Protein AF-0000000080278869 (afdb_homodimer)

Nearest PDB structures (foldseek):
  2pfw-assembly1_B  TM=8.822E-01  e=1.390E-08  Shewanella frigidimarina NCIMB 400
  9bwf-assembly1_A  TM=8.466E-01  e=4.680E-08  metagenome
  7zyb-assembly1_A  TM=8.421E-01  e=9.799E-08  Bacteroides eggerthii DSM 20697
  1yhf-assembly1_A  TM=7.741E-01  e=5.483E-08  Streptococcus pyogenes M1 GAS
  3rns-assembly1_A  TM=8.911E-01  e=1.985E-06  Leptotrichia buccalis C-1013-b

Secondary structure (DSSP, 8-state):
----PPEEP-SSPEESS--EEEEEEEETTEEEEEEEE-TT-EEPSB--SSEEEEEEEESEEEEEETTEEEEEETT-EEEE-TT--EEEEESSSEEEEEEEESPPSS-SS--/----PPEEP-SSPEESS--EEEEEEEETTEEEEEEEE-TT-EEPSB--SSEEEEEEEESEEEEEETTEEEEEETT-EEEE-TT--EEEEESSSEEEEEEEESPPSS-SS--

InterPro domains:
  IPR011051 RmlC-like cupin domain superfamily [SSF51182] (16-102)
  IPR013096 Cupin 2, conserved barrel [PF07883] (37-91)
  IPR014710 RmlC-like jelly roll fold [G3DSA:2.60.120.10] (13-104)

Foldseek 3Di:
DPPPDWAWFDDPDKPPDIKTKDWDDDDQWWGKMKIKDAAFIKDDWDFFQWKKKKAWQAAKKWKDWLRHIDIDHHRDIDMRHHPIIMMIGTNHTTMIMMMIGRYGPDDNTDD/DPPPDWAWFDDPDKPPDIKTKDWDDDDQWWGKMKIKDAAFIKDDKDFFQWKKKKAWQAAKKWKDWQRHIDIDHHRDIDMRHHPIIMMIGTNHTTMIMMMIGRYGPDDNGDD

pLDDT: mean 90.58, std 14.33, range [30.34, 98.81]

Structure (mmCIF, N/CA/C/O backbone):
data_AF-0000000080278869-model_v1
#
loop_
_entity.id
_entity.type
_entity.pdbx_description
1 polymer Cupin
#
loop_
_atom_site.group_PDB
_atom_site.id
_atom_site.type_symbol
_atom_site.label_atom_id
_atom_site.label_alt_id
_atom_site.label_comp_id
_atom_site.label_asym_id
_atom_site.label_entity_id
_atom_site.label_seq_id
_atom_site.pdbx_PDB_ins_code
_atom_site.Cartn_x
_atom_site.Cartn_y
_atom_site.Cartn_z
_atom_site.occupancy
_atom_site.B_iso_or_equiv
_atom_site.auth_seq_id
_atom_site.auth_comp_id
_atom_site.auth_asym_id
_atom_site.auth_atom_id
_atom_site.pdbx_PDB_model_num
ATOM 1 N N . MET A 1 1 ? 15.391 5.402 -14.859 1 30.95 1 MET A N 1
ATOM 2 C CA . MET A 1 1 ? 14.312 5.328 -13.875 1 30.95 1 MET A CA 1
ATOM 3 C C . MET A 1 1 ? 13.266 6.41 -14.125 1 30.95 1 MET A C 1
ATOM 5 O O . MET A 1 1 ? 13.609 7.594 -14.211 1 30.95 1 MET A O 1
ATOM 9 N N . SER A 1 2 ? 12.281 6.07 -14.859 1 37.06 2 SER A N 1
ATOM 10 C CA . SER A 1 2 ? 11.344 7.113 -15.25 1 37.06 2 SER A CA 1
ATOM 11 C C . SER A 1 2 ? 10.938 7.965 -14.055 1 37.06 2 SER A C 1
ATOM 13 O O . SER A 1 2 ? 10.523 7.43 -13.023 1 37.06 2 SER A O 1
ATOM 15 N N . TRP A 1 3 ? 11.781 8.992 -13.922 1 42.19 3 TRP A N 1
ATOM 16 C CA . TRP A 1 3 ? 11.453 10.016 -12.938 1 42.19 3 TRP A CA 1
ATOM 17 C C . TRP A 1 3 ? 9.984 10.398 -13.008 1 42.19 3 TRP A C 1
ATOM 19 O O . TRP A 1 3 ? 9.5 10.859 -14.039 1 42.19 3 TRP A O 1
ATOM 29 N N . THR A 1 4 ? 9.18 9.516 -12.594 1 57.69 4 THR A N 1
ATOM 30 C CA . THR A 1 4 ? 7.805 10.016 -12.617 1 57.69 4 THR A CA 1
ATOM 31 C C . THR A 1 4 ? 7.684 11.312 -11.828 1 57.69 4 THR A C 1
ATOM 33 O O . THR A 1 4 ? 8.094 11.375 -10.664 1 57.69 4 THR A O 1
ATOM 36 N N . GLN A 1 5 ? 7.527 12.305 -12.602 1 74.88 5 GLN A N 1
ATOM 37 C CA . GLN A 1 5 ? 7.383 13.641 -12.039 1 74.88 5 GLN A CA 1
ATOM 38 C C . GLN A 1 5 ? 6.289 13.672 -10.977 1 74.88 5 GLN A C 1
ATOM 40 O O . GLN A 1 5 ? 5.199 13.133 -11.18 1 74.88 5 GLN A O 1
ATOM 45 N N . MET A 1 6 ? 6.766 13.977 -9.805 1 86.19 6 MET A N 1
ATOM 46 C CA . MET A 1 6 ? 5.801 14.125 -8.719 1 86.19 6 MET A CA 1
ATOM 47 C C . MET A 1 6 ? 5.188 15.523 -8.727 1 86.19 6 MET A C 1
ATOM 49 O O . MET A 1 6 ? 5.852 16.5 -9.094 1 86.19 6 MET A O 1
ATOM 53 N N . SER A 1 7 ? 3.895 15.562 -8.398 1 85.75 7 SER A N 1
ATOM 54 C CA . SER A 1 7 ? 3.154 16.812 -8.32 1 85.75 7 SER A CA 1
ATOM 55 C C . SER A 1 7 ? 3.092 17.328 -6.883 1 85.75 7 SER A C 1
ATOM 57 O O . SER A 1 7 ? 3.338 16.578 -5.938 1 85.75 7 SER A O 1
ATOM 59 N N . THR A 1 8 ? 2.838 18.594 -6.762 1 79.38 8 THR A N 1
ATOM 60 C CA . THR A 1 8 ? 2.688 19.156 -5.43 1 79.38 8 THR A CA 1
ATOM 61 C C . THR A 1 8 ? 1.406 18.672 -4.77 1 79.38 8 THR A C 1
ATOM 63 O O . THR A 1 8 ? 0.357 18.594 -5.414 1 79.38 8 THR A O 1
ATOM 66 N N . VAL A 1 9 ? 1.537 18.312 -3.512 1 80.19 9 VAL A N 1
ATOM 67 C CA . VAL A 1 9 ? 0.353 17.938 -2.746 1 80.19 9 VAL A CA 1
ATOM 68 C C . VAL A 1 9 ? -0.573 19.141 -2.6 1 80.19 9 VAL A C 1
ATOM 70 O O . VAL A 1 9 ? -0.14 20.219 -2.182 1 80.19 9 VAL A O 1
ATOM 73 N N . GLU A 1 10 ? -1.778 18.828 -3.086 1 62.88 10 GLU A N 1
ATOM 74 C CA . GLU A 1 10 ? -2.781 19.891 -2.979 1 62.88 10 GLU A CA 1
ATOM 75 C C . GLU A 1 10 ? -3.871 19.516 -1.979 1 62.88 10 GLU A C 1
ATOM 77 O O . GLU A 1 10 ? -3.996 18.344 -1.596 1 62.88 10 GLU A O 1
ATOM 82 N N . GLY A 1 11 ? -4.559 20.375 -1.441 1 62.41 11 GLY A N 1
ATOM 83 C CA . GLY A 1 11 ? -5.543 20.266 -0.373 1 62.41 11 GLY A CA 1
ATOM 84 C C . GLY A 1 11 ? -5.355 21.328 0.706 1 62.41 11 GLY A C 1
ATOM 85 O O . GLY A 1 11 ? -5.129 22.5 0.404 1 62.41 11 GLY A O 1
ATOM 86 N N . LEU A 1 12 ? -5.477 20.797 1.949 1 65.69 12 LEU A N 1
ATOM 87 C CA . LEU A 1 12 ? -5.184 21.734 3.018 1 65.69 12 LEU A CA 1
ATOM 88 C C . LEU A 1 12 ? -3.715 22.156 2.996 1 65.69 12 LEU A C 1
ATOM 90 O O . LEU A 1 12 ? -2.846 21.344 2.672 1 65.69 12 LEU A O 1
ATOM 94 N N . PRO A 1 13 ? -3.537 23.328 3.209 1 76.88 13 PRO A N 1
ATOM 95 C CA . PRO A 1 13 ? -2.148 23.797 3.225 1 76.88 13 PRO A CA 1
ATOM 96 C C . PRO A 1 13 ? -1.268 22.984 4.18 1 76.88 13 PRO A C 1
ATOM 98 O O . PRO A 1 13 ? -1.676 22.703 5.309 1 76.88 13 PRO A O 1
ATOM 101 N N . LEU A 1 14 ? -0.182 22.547 3.686 1 88.5 14 LEU A N 1
ATOM 102 C CA . LEU A 1 14 ? 0.837 21.938 4.531 1 88.5 14 LEU A CA 1
ATOM 103 C C . LEU A 1 14 ? 1.608 23 5.309 1 88.5 14 LEU A C 1
ATOM 105 O O . LEU A 1 14 ? 1.597 24.172 4.934 1 88.5 14 LEU A O 1
ATOM 109 N N . ILE A 1 15 ? 2.078 22.641 6.359 1 91.88 15 ILE A N 1
ATOM 110 C CA . ILE A 1 15 ? 2.873 23.516 7.219 1 91.88 15 ILE A CA 1
ATOM 111 C C . ILE A 1 15 ? 4.359 23.312 6.922 1 91.88 15 ILE A C 1
ATOM 113 O O . ILE A 1 15 ? 4.82 22.188 6.77 1 91.88 15 ILE A O 1
ATOM 117 N N . GLY A 1 16 ? 5.098 24.359 6.844 1 93.56 16 GLY A N 1
ATOM 118 C CA . GLY A 1 16 ? 6.551 24.297 6.781 1 93.56 16 GLY A CA 1
ATOM 119 C C . GLY A 1 16 ? 7.078 24.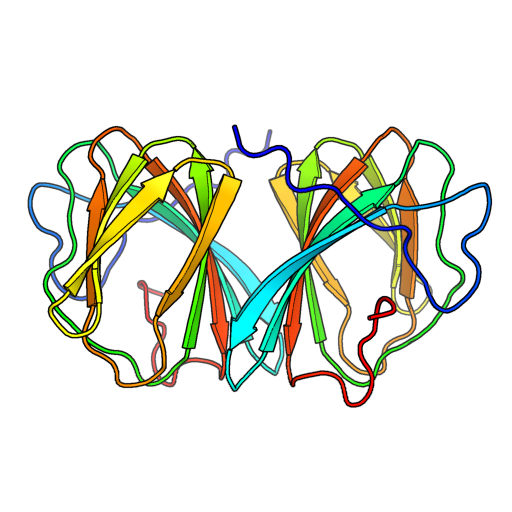094 5.375 1 93.56 16 GLY A C 1
ATOM 120 O O . GLY A 1 16 ? 8.289 23.953 5.176 1 93.56 16 GLY A O 1
ATOM 121 N N . GLY A 1 17 ? 6.215 23.969 4.379 1 93 17 GLY A N 1
ATOM 122 C CA . GLY A 1 17 ? 6.676 23.812 3.006 1 93 17 GLY A CA 1
ATOM 123 C C . GLY A 1 17 ? 5.699 23.047 2.133 1 93 17 GLY A C 1
ATOM 124 O O . GLY A 1 17 ? 4.496 23.031 2.408 1 93 17 GLY A O 1
ATOM 125 N N . GLN A 1 18 ? 6.25 22.516 1.085 1 91.56 18 GLN A N 1
ATOM 126 C CA . GLN A 1 18 ? 5.41 21.797 0.128 1 91.56 18 GLN A CA 1
ATOM 127 C C . GLN A 1 18 ? 5.75 20.312 0.106 1 91.56 18 GLN A C 1
ATOM 129 O O . GLN A 1 18 ? 6.922 19.938 0.178 1 91.56 18 GLN A O 1
ATOM 134 N N . GLY A 1 19 ? 4.754 19.531 0.128 1 93.19 19 GLY A N 1
ATOM 135 C CA . GLY A 1 19 ? 4.91 18.109 -0.144 1 93.19 19 GLY A CA 1
ATOM 136 C C . GLY A 1 19 ? 4.664 17.75 -1.598 1 93.19 19 GLY A C 1
ATOM 137 O O . GLY A 1 19 ? 4.145 18.562 -2.363 1 93.19 19 GLY A O 1
ATOM 138 N N . ARG A 1 20 ? 5.117 16.625 -1.981 1 93.31 20 ARG A N 1
ATOM 139 C CA . ARG A 1 20 ? 4.918 16.125 -3.338 1 93.31 20 ARG A CA 1
ATOM 140 C C . ARG A 1 20 ? 4.254 14.75 -3.322 1 93.31 20 ARG A C 1
ATOM 142 O O . ARG A 1 20 ? 4.328 14.031 -2.324 1 93.31 20 ARG A O 1
ATOM 149 N N . TYR A 1 21 ? 3.572 14.516 -4.457 1 93.69 21 TYR A N 1
ATOM 150 C CA . TYR A 1 21 ? 2.982 13.188 -4.559 1 93.69 21 TYR A CA 1
ATOM 151 C C . TYR A 1 21 ? 2.893 12.734 -6.012 1 93.69 21 TYR A C 1
ATOM 153 O O . TYR A 1 21 ? 2.967 13.562 -6.926 1 93.69 21 TYR A O 1
ATOM 161 N N . ARG A 1 22 ? 2.785 11.469 -6.234 1 92.5 22 ARG A N 1
ATOM 162 C CA . ARG A 1 22 ? 2.367 10.898 -7.512 1 92.5 22 ARG A CA 1
ATOM 163 C C . ARG A 1 22 ? 1.379 9.758 -7.305 1 92.5 22 ARG A C 1
ATOM 165 O O . ARG A 1 22 ? 1.512 8.977 -6.359 1 92.5 22 ARG A O 1
ATOM 172 N N . ALA A 1 23 ? 0.401 9.789 -8.211 1 93.19 23 ALA A N 1
ATOM 173 C CA . ALA A 1 23 ? -0.532 8.664 -8.242 1 93.19 23 ALA A CA 1
ATOM 174 C C . ALA A 1 23 ? 0.155 7.395 -8.742 1 93.19 23 ALA A C 1
ATOM 176 O O . ALA A 1 23 ? 0.835 7.41 -9.766 1 93.19 23 ALA A O 1
ATOM 177 N N . LEU A 1 24 ? -0.024 6.332 -7.988 1 94.81 24 LEU A N 1
ATOM 178 C CA . LEU A 1 24 ? 0.602 5.07 -8.367 1 94.81 24 LEU A CA 1
ATOM 179 C C . LEU A 1 24 ? -0.387 4.176 -9.102 1 94.81 24 LEU A C 1
ATOM 181 O O . LEU A 1 24 ? -0.064 3.627 -10.164 1 94.81 24 LEU A O 1
ATOM 185 N N . ALA A 1 25 ? -1.575 3.932 -8.5 1 96.31 25 ALA A N 1
ATOM 186 C CA . ALA A 1 25 ? -2.578 3.043 -9.078 1 96.31 25 ALA A CA 1
ATOM 187 C C . ALA A 1 25 ? -3.953 3.293 -8.469 1 96.31 25 ALA A C 1
ATOM 189 O O . ALA A 1 25 ? -4.059 3.771 -7.336 1 96.31 25 ALA A O 1
ATOM 190 N N . ARG A 1 26 ? -4.938 2.982 -9.273 1 95.31 26 ARG A N 1
ATOM 191 C CA . ARG A 1 26 ? -6.332 3.035 -8.844 1 95.31 26 ARG A CA 1
ATOM 192 C C . ARG A 1 26 ? -7.047 1.727 -9.156 1 95.31 26 ARG A C 1
ATOM 194 O O . ARG A 1 26 ? -6.969 1.217 -10.273 1 95.31 26 ARG A O 1
ATOM 201 N N . ALA A 1 27 ? -7.605 1.157 -8.141 1 96.5 27 ALA A N 1
ATOM 202 C CA . ALA A 1 27 ? -8.5 0.008 -8.266 1 96.5 27 ALA A CA 1
ATOM 203 C C . ALA A 1 27 ? -9.93 0.379 -7.875 1 96.5 27 ALA A C 1
ATOM 205 O O . ALA A 1 27 ? -10.188 1.503 -7.434 1 96.5 27 ALA A O 1
ATOM 206 N N . GLU A 1 28 ? -10.867 -0.571 -8.047 1 94.75 28 GLU A N 1
ATOM 207 C CA . GLU A 1 28 ? -12.266 -0.295 -7.715 1 94.75 28 GLU A CA 1
ATOM 208 C C . GLU A 1 28 ? -12.43 -0.004 -6.227 1 94.75 28 GLU A C 1
ATOM 210 O O . GLU A 1 28 ? -13.211 0.869 -5.84 1 94.75 28 GLU A O 1
ATOM 215 N N . GLY A 1 29 ? -11.641 -0.645 -5.418 1 93.75 29 GLY A N 1
ATOM 216 C CA . GLY A 1 29 ? -11.859 -0.564 -3.982 1 93.75 29 GLY A CA 1
ATOM 217 C C . GLY A 1 29 ? -10.93 0.414 -3.291 1 93.75 29 GLY A C 1
ATOM 218 O O . GLY A 1 29 ? -10.992 0.584 -2.07 1 93.75 29 GLY A O 1
ATOM 219 N N . GLY A 1 30 ? -9.992 1.014 -4.066 1 95.69 30 GLY A N 1
ATOM 220 C CA . GLY A 1 30 ? -9.023 1.906 -3.445 1 95.69 30 GLY A CA 1
ATOM 221 C C . GLY A 1 30 ? -7.98 2.418 -4.414 1 95.69 30 GLY A C 1
ATOM 222 O O . GLY A 1 30 ? -8.031 2.121 -5.609 1 95.69 30 GLY A O 1
ATOM 223 N N . LEU A 1 31 ? -7.117 3.268 -3.887 1 95.44 31 LEU A N 1
ATOM 224 C CA . LEU A 1 31 ? -6.023 3.803 -4.691 1 95.44 31 LEU A CA 1
ATOM 225 C C . LEU A 1 31 ? -4.742 3.912 -3.865 1 95.44 31 LEU A C 1
ATOM 227 O O . LEU A 1 31 ? -4.777 3.775 -2.639 1 95.44 31 LEU A O 1
ATOM 231 N N . ALA A 1 32 ? -3.629 4.066 -4.574 1 96.62 32 ALA A N 1
ATOM 232 C CA . ALA A 1 32 ? -2.324 4.195 -3.928 1 96.62 32 ALA A CA 1
ATOM 233 C C . ALA A 1 32 ? -1.571 5.414 -4.453 1 96.62 32 ALA A C 1
ATOM 235 O O . ALA A 1 32 ? -1.601 5.703 -5.652 1 96.62 32 ALA A O 1
ATOM 236 N N . TYR A 1 33 ? -0.931 6.086 -3.559 1 95.75 33 TYR A N 1
ATOM 237 C CA . TYR A 1 33 ? -0.049 7.211 -3.854 1 95.75 33 TYR A CA 1
ATOM 238 C C . TYR A 1 33 ? 1.357 6.953 -3.324 1 95.75 33 TYR A C 1
ATOM 240 O O . TYR A 1 33 ? 1.542 6.164 -2.393 1 95.75 33 TYR A O 1
ATOM 248 N N . GLU A 1 34 ? 2.285 7.551 -3.971 1 96.56 34 GLU A N 1
ATOM 249 C CA . GLU A 1 34 ? 3.57 7.84 -3.344 1 96.56 34 GLU A CA 1
ATOM 250 C C . GLU A 1 34 ? 3.656 9.305 -2.912 1 96.56 34 GLU A C 1
ATOM 252 O O . GLU A 1 34 ? 3.318 10.203 -3.684 1 96.56 34 GLU A O 1
ATOM 257 N N . ILE A 1 35 ? 4.078 9.547 -1.703 1 96.75 35 ILE A N 1
ATOM 258 C CA . ILE A 1 35 ? 4.117 10.898 -1.151 1 96.75 35 ILE A CA 1
ATOM 259 C C . ILE A 1 35 ? 5.512 11.188 -0.601 1 96.75 35 ILE A C 1
ATOM 261 O O . ILE A 1 35 ? 6.176 10.297 -0.071 1 96.75 35 ILE A O 1
ATOM 265 N N . PHE A 1 36 ? 5.938 12.391 -0.792 1 96.69 36 PHE A N 1
ATOM 266 C CA . PHE A 1 36 ? 7.215 12.867 -0.279 1 96.69 36 PHE A CA 1
ATOM 267 C C . PHE A 1 36 ? 7.035 14.172 0.485 1 96.69 36 PHE A C 1
ATOM 269 O O . PHE A 1 36 ? 6.461 15.133 -0.037 1 96.69 36 PHE A O 1
ATOM 276 N N . TYR A 1 37 ? 7.477 14.18 1.729 1 97 37 TYR A N 1
ATOM 277 C CA . TYR A 1 37 ? 7.598 15.406 2.508 1 97 37 TYR A CA 1
ATOM 278 C C . TYR A 1 37 ? 9.055 15.719 2.816 1 97 37 TYR A C 1
ATOM 280 O O . TYR A 1 37 ? 9.781 14.859 3.33 1 97 37 TYR A O 1
ATOM 288 N N . PRO A 1 38 ? 9.523 16.922 2.5 1 97.38 38 PRO A N 1
ATOM 289 C CA . PRO A 1 38 ? 10.812 17.359 3.039 1 97.38 38 PRO A CA 1
ATOM 290 C C . PRO A 1 38 ? 10.805 17.5 4.559 1 97.38 38 PRO A C 1
ATOM 292 O O . PRO A 1 38 ? 9.734 17.641 5.164 1 97.38 38 PRO A O 1
ATOM 295 N N . ALA A 1 39 ? 11.992 17.453 5.113 1 98.56 39 ALA A N 1
ATOM 296 C CA . ALA A 1 39 ? 12.133 17.656 6.555 1 98.56 39 ALA A CA 1
ATOM 297 C C . ALA A 1 39 ? 11.383 18.906 7.008 1 98.56 39 ALA A C 1
ATOM 299 O O . ALA A 1 39 ? 11.516 19.969 6.402 1 98.56 39 ALA A O 1
ATOM 300 N N . GLY A 1 40 ? 10.594 18.734 8 1 97.88 40 GLY A N 1
ATOM 301 C CA . GLY A 1 40 ? 9.906 19.859 8.609 1 97.88 40 GLY A CA 1
ATOM 302 C C . GLY A 1 40 ? 8.516 20.078 8.047 1 97.88 40 GLY A C 1
ATOM 303 O O . GLY A 1 40 ? 7.711 20.812 8.641 1 97.88 40 GLY A O 1
ATOM 304 N N . VAL A 1 41 ? 8.164 19.531 6.93 1 97.06 41 VAL A N 1
ATOM 305 C CA . VAL A 1 41 ? 6.844 19.688 6.336 1 97.06 41 VAL A CA 1
ATOM 306 C C . VAL A 1 41 ? 5.84 18.812 7.086 1 97.06 41 VAL A C 1
ATOM 308 O O . VAL A 1 41 ? 6.141 17.672 7.441 1 97.06 41 VAL A O 1
ATOM 311 N N . ALA A 1 42 ? 4.637 19.391 7.273 1 96.62 42 ALA A N 1
ATOM 312 C CA . ALA A 1 42 ? 3.633 18.688 8.078 1 96.62 42 ALA A CA 1
ATOM 313 C C . ALA A 1 42 ? 2.223 18.984 7.578 1 96.62 42 ALA A C 1
ATOM 315 O O . ALA A 1 42 ? 1.99 20.016 6.934 1 96.62 42 ALA A O 1
ATOM 316 N N . SER A 1 43 ? 1.38 18.047 7.785 1 94.44 43 SER A N 1
ATOM 317 C CA . SER A 1 43 ? -0.042 18.328 7.617 1 94.44 43 SER A CA 1
ATOM 318 C C . SER A 1 43 ? -0.656 18.859 8.906 1 94.44 43 SER A C 1
ATOM 320 O O . SER A 1 43 ? -0.249 18.453 10.008 1 94.44 43 SER A O 1
ATOM 322 N N . ALA A 1 44 ? -1.659 19.719 8.742 1 92.81 44 ALA A N 1
ATOM 323 C CA . ALA A 1 44 ? -2.494 20.031 9.891 1 92.81 44 ALA A CA 1
ATOM 324 C C . ALA A 1 44 ? -3.35 18.844 10.297 1 92.81 44 ALA A C 1
ATOM 326 O O . ALA A 1 44 ? -3.508 17.891 9.523 1 92.81 44 ALA A O 1
ATOM 327 N N . VAL A 1 45 ? -3.854 18.844 11.531 1 94.56 45 VAL A N 1
ATOM 328 C CA . VAL A 1 45 ? -4.754 17.781 11.969 1 94.56 45 VAL A CA 1
ATOM 329 C C . VAL A 1 45 ? -6.008 17.766 11.102 1 94.56 45 VAL A C 1
ATOM 331 O O . VAL A 1 45 ? -6.625 18.812 10.883 1 94.56 45 VAL A O 1
ATOM 334 N N . HIS A 1 46 ? -6.402 16.641 10.586 1 93.5 46 HIS A N 1
ATOM 335 C CA . HIS A 1 46 ? -7.566 16.469 9.727 1 93.5 46 HIS A CA 1
ATOM 336 C C . HIS A 1 46 ? -8.062 15.023 9.758 1 93.5 46 HIS A C 1
ATOM 338 O O . HIS A 1 46 ? -7.461 14.164 10.406 1 93.5 46 HIS A O 1
ATOM 344 N N . SER A 1 47 ? -9.156 14.773 9.125 1 93.25 47 SER A N 1
ATOM 345 C CA . SER A 1 47 ? -9.688 13.43 8.938 1 93.25 47 SER A CA 1
ATOM 346 C C . SER A 1 47 ? -10.211 13.234 7.516 1 93.25 47 SER A C 1
ATOM 348 O O . SER A 1 47 ? -10.328 14.195 6.754 1 93.25 47 SER A O 1
ATOM 350 N N . HIS A 1 48 ? -10.383 11.961 7.211 1 92.12 48 HIS A N 1
ATOM 351 C CA . HIS A 1 48 ? -10.844 11.617 5.867 1 92.12 48 HIS A CA 1
ATOM 352 C C . HIS A 1 48 ? -12.023 10.656 5.922 1 92.12 48 HIS A C 1
ATOM 354 O O . HIS A 1 48 ? -12.312 10.07 6.969 1 92.12 48 HIS A O 1
ATOM 360 N N . ASP A 1 49 ? -12.656 10.516 4.734 1 94 49 ASP A N 1
ATOM 361 C CA . ASP A 1 49 ? -13.781 9.602 4.598 1 94 49 ASP A CA 1
ATOM 362 C C . ASP A 1 49 ? -13.312 8.211 4.184 1 94 49 ASP A C 1
ATOM 364 O O . ASP A 1 49 ? -14.086 7.418 3.637 1 94 49 ASP A O 1
ATOM 368 N N . HIS A 1 50 ? -12.086 7.938 4.367 1 95.69 50 HIS A N 1
ATOM 369 C CA . HIS A 1 50 ? -11.461 6.672 4 1 95.69 50 HIS A CA 1
ATOM 370 C C . HIS A 1 50 ? -10.391 6.27 5.008 1 95.69 50 HIS A C 1
ATOM 372 O O . HIS A 1 50 ? -9.953 7.094 5.812 1 95.69 50 HIS A O 1
ATOM 378 N N . ASP A 1 51 ? -10.094 4.992 5.023 1 96.69 51 ASP A N 1
ATOM 379 C CA . ASP A 1 51 ? -8.883 4.527 5.684 1 96.69 51 ASP A CA 1
ATOM 380 C C . ASP A 1 51 ? -7.645 4.84 4.844 1 96.69 51 ASP A C 1
ATOM 382 O O . ASP A 1 51 ? -7.703 4.816 3.611 1 96.69 51 ASP A O 1
ATOM 386 N N . SER A 1 52 ? -6.578 5.102 5.492 1 97.19 52 SER A N 1
ATOM 387 C CA . SER A 1 52 ? -5.273 5.172 4.836 1 97.19 52 SER A CA 1
ATOM 388 C C . SER A 1 52 ? -4.27 4.238 5.5 1 97.19 52 SER A C 1
ATOM 390 O O . SER A 1 52 ? -4.066 4.301 6.715 1 97.19 52 SER A O 1
ATOM 392 N N . ILE A 1 53 ? -3.715 3.328 4.777 1 98.31 53 ILE A N 1
ATOM 393 C CA . ILE A 1 53 ? -2.59 2.514 5.223 1 98.31 53 ILE A CA 1
ATOM 394 C C . ILE A 1 53 ? -1.285 3.1 4.691 1 98.31 53 ILE A C 1
ATOM 396 O O . ILE A 1 53 ? -1.071 3.154 3.477 1 98.31 53 ILE A O 1
ATOM 400 N N . VAL A 1 54 ? -0.413 3.512 5.574 1 98.38 54 VAL A N 1
ATOM 401 C CA . VAL A 1 54 ? 0.843 4.176 5.242 1 98.38 54 VAL A CA 1
ATOM 402 C C . VAL A 1 54 ? 2.006 3.205 5.422 1 98.38 54 VAL A C 1
ATOM 404 O O . VAL A 1 54 ? 2.105 2.527 6.445 1 98.38 54 VAL A O 1
ATOM 407 N N . TYR A 1 55 ? 2.812 3.027 4.473 1 98.5 55 TYR A N 1
ATOM 408 C CA . TYR A 1 55 ? 4.086 2.32 4.551 1 98.5 55 TYR A CA 1
ATOM 409 C C . TYR A 1 55 ? 5.25 3.266 4.273 1 98.5 55 TYR A C 1
ATOM 411 O O . TYR A 1 55 ? 5.375 3.797 3.168 1 98.5 55 TYR A O 1
ATOM 419 N N . LEU A 1 56 ? 6.121 3.436 5.266 1 98.69 56 LEU A N 1
ATOM 420 C CA . LEU A 1 56 ? 7.207 4.398 5.125 1 98.69 56 LEU A CA 1
ATOM 421 C C . LEU A 1 56 ? 8.406 3.77 4.418 1 98.69 56 LEU A C 1
ATOM 423 O O . LEU A 1 56 ? 9 2.818 4.926 1 98.69 56 LEU A O 1
ATOM 427 N N . LEU A 1 57 ? 8.695 4.316 3.252 1 98.06 57 LEU A N 1
ATOM 428 C CA . LEU A 1 57 ? 9.82 3.828 2.455 1 98.06 57 LEU A CA 1
ATOM 429 C C . LEU A 1 57 ? 11.148 4.293 3.041 1 98.06 57 LEU A C 1
ATOM 431 O O . LEU A 1 57 ? 12.086 3.506 3.164 1 98.06 57 LEU A O 1
ATOM 435 N N . SER A 1 58 ? 11.219 5.539 3.303 1 98.44 58 SER A N 1
ATOM 436 C CA . SER A 1 58 ? 12.43 6.156 3.822 1 98.44 58 SER A CA 1
ATOM 437 C C . SER A 1 58 ? 12.109 7.367 4.691 1 98.44 58 SER A C 1
ATOM 439 O O . SER A 1 58 ? 11.102 8.039 4.48 1 98.44 58 SER A O 1
ATOM 441 N N . GLY A 1 59 ? 12.977 7.633 5.641 1 98.62 59 GLY A N 1
ATOM 442 C CA . GLY A 1 59 ? 12.859 8.797 6.512 1 98.62 59 GLY A CA 1
ATOM 443 C C . GLY A 1 59 ? 12.305 8.461 7.883 1 98.62 59 GLY A C 1
ATOM 444 O O . GLY A 1 59 ? 12.492 7.348 8.375 1 98.62 59 GLY A O 1
ATOM 445 N N . SER A 1 60 ? 11.766 9.422 8.5 1 98.81 60 SER A N 1
ATOM 446 C CA . SER A 1 60 ? 11.195 9.367 9.844 1 98.81 60 SER A CA 1
ATOM 447 C C . SER A 1 60 ? 10.047 10.352 10 1 98.81 60 SER A C 1
ATOM 449 O O . SER A 1 60 ? 10.195 11.539 9.711 1 98.81 60 SER A O 1
ATOM 451 N N . LEU A 1 61 ? 8.891 9.812 10.406 1 98.69 61 LEU A N 1
ATOM 452 C CA . LEU A 1 61 ? 7.691 10.625 10.562 1 98.69 61 LEU A CA 1
ATOM 453 C C . LEU A 1 61 ? 7.258 10.688 12.023 1 98.69 61 LEU A C 1
ATOM 455 O O . LEU A 1 61 ? 7.488 9.742 12.781 1 98.69 61 LEU A O 1
ATOM 459 N N . ARG A 1 62 ? 6.676 11.703 12.375 1 98.75 62 ARG A N 1
ATOM 460 C CA . ARG A 1 62 ? 5.914 11.82 13.609 1 98.75 62 ARG A CA 1
ATOM 461 C C . ARG A 1 62 ? 4.559 12.469 13.359 1 98.75 62 ARG A C 1
ATOM 463 O O . ARG A 1 62 ? 4.297 12.984 12.273 1 98.75 62 ARG A O 1
ATOM 470 N N . GLY A 1 63 ? 3.645 12.438 14.32 1 98.12 63 GLY A N 1
ATOM 471 C CA . GLY A 1 63 ? 2.334 13.055 14.211 1 98.12 63 GLY A CA 1
ATOM 472 C C . GLY A 1 63 ? 1.401 12.68 15.344 1 98.12 63 GLY A C 1
ATOM 473 O O . GLY A 1 63 ? 1.853 12.375 16.453 1 98.12 63 GLY A O 1
ATOM 474 N N . THR A 1 64 ? 0.15 12.852 15.062 1 98.06 64 THR A N 1
ATOM 475 C CA . THR A 1 64 ? -0.859 12.477 16.047 1 98.06 64 THR A CA 1
ATOM 476 C C . THR A 1 64 ? -1.911 11.562 15.43 1 98.06 64 THR A C 1
ATOM 478 O O . THR A 1 64 ? -2.135 11.602 14.219 1 98.06 64 THR A O 1
ATOM 481 N N . LEU A 1 65 ? -2.471 10.742 16.203 1 98.19 65 LEU A N 1
ATOM 482 C CA . LEU A 1 65 ? -3.594 9.859 15.906 1 98.19 65 LEU A CA 1
ATOM 483 C C . LEU A 1 65 ? -4.594 9.836 17.062 1 98.19 65 LEU A C 1
ATOM 485 O O . LEU A 1 65 ? -4.297 9.297 18.125 1 98.19 65 LEU A O 1
ATOM 489 N N . ASP A 1 66 ? -5.68 10.391 16.781 1 98 66 ASP A N 1
ATOM 490 C CA . ASP A 1 66 ? -6.703 10.531 17.812 1 98 66 ASP A CA 1
ATOM 491 C C . ASP A 1 66 ? -6.129 11.164 19.062 1 98 66 ASP A C 1
ATOM 493 O O . ASP A 1 66 ? -6.316 10.648 20.172 1 98 66 ASP A O 1
ATOM 497 N N . GLY A 1 67 ? -5.27 12.133 18.828 1 97.38 67 GLY A N 1
ATOM 498 C CA . GLY A 1 67 ? -4.746 12.953 19.906 1 97.38 67 GLY A CA 1
ATOM 499 C C . GLY A 1 67 ? -3.514 12.359 20.562 1 97.38 67 GLY A C 1
ATOM 500 O O . GLY A 1 67 ? -2.92 12.977 21.453 1 97.38 67 GLY A O 1
ATOM 501 N N . ARG A 1 68 ? -3.172 11.141 20.172 1 98.19 68 ARG A N 1
ATOM 502 C CA . ARG A 1 68 ? -1.98 10.5 20.719 1 98.19 68 ARG A CA 1
ATOM 503 C C . ARG A 1 68 ? -0.798 10.641 19.766 1 98.19 68 ARG A C 1
ATOM 505 O O . ARG A 1 68 ? -0.949 10.477 18.562 1 98.19 68 ARG A O 1
ATOM 512 N N . GLU A 1 69 ? 0.35 10.891 20.359 1 98.5 69 GLU A N 1
ATOM 513 C CA . GLU A 1 69 ? 1.552 11 19.531 1 98.5 69 GLU A CA 1
ATOM 514 C C . GLU A 1 69 ? 1.957 9.641 18.969 1 98.5 69 GLU A C 1
ATOM 516 O O . GLU A 1 69 ? 1.928 8.633 19.672 1 98.5 69 GLU A O 1
ATOM 521 N N . VAL A 1 70 ? 2.311 9.664 17.75 1 98.44 70 VAL A N 1
ATOM 522 C CA . VAL A 1 70 ? 2.793 8.461 17.094 1 98.44 70 VAL A CA 1
ATOM 523 C C . VAL A 1 70 ? 4.035 8.789 16.266 1 98.44 70 VAL A C 1
ATOM 525 O O . VAL A 1 70 ? 4.238 9.938 15.867 1 98.44 70 VAL A O 1
ATOM 528 N N . ALA A 1 71 ? 4.848 7.812 16.047 1 98.56 71 ALA A N 1
ATOM 529 C CA . ALA A 1 71 ? 6.023 7.914 15.188 1 98.56 71 ALA A CA 1
ATOM 530 C C . ALA A 1 71 ? 6.125 6.715 14.25 1 98.56 71 ALA A C 1
ATOM 532 O O . ALA A 1 71 ? 5.574 5.648 14.531 1 98.56 71 ALA A O 1
ATOM 533 N N . LEU A 1 72 ? 6.758 6.918 13.164 1 98.31 72 LEU A N 1
ATOM 534 C CA . LEU A 1 72 ? 6.93 5.871 12.156 1 98.31 72 LEU A CA 1
ATOM 535 C C . LEU A 1 72 ? 8.32 5.938 11.539 1 98.31 72 LEU A C 1
ATOM 537 O O . LEU A 1 72 ? 8.758 7 11.094 1 98.31 72 LEU A O 1
ATOM 541 N N . GLU A 1 73 ? 9.008 4.809 11.555 1 98.25 73 GLU A N 1
ATOM 542 C CA . GLU A 1 73 ? 10.32 4.691 10.922 1 98.25 73 GLU A CA 1
ATOM 543 C C . GLU A 1 73 ? 10.234 3.85 9.648 1 98.25 73 GLU A C 1
ATOM 545 O O . GLU A 1 73 ? 9.258 3.127 9.438 1 98.25 73 GLU A O 1
ATOM 550 N N . ALA A 1 74 ? 11.281 4.047 8.82 1 97.56 74 ALA A N 1
ATOM 551 C CA . ALA A 1 74 ? 11.297 3.35 7.539 1 97.56 74 ALA A CA 1
ATOM 552 C C . ALA A 1 74 ? 11.016 1.86 7.723 1 97.56 74 ALA A C 1
ATOM 554 O O . ALA A 1 74 ? 11.539 1.23 8.641 1 97.56 74 ALA A O 1
ATOM 555 N N . GLY A 1 75 ? 10.188 1.372 6.859 1 95.56 75 GLY A N 1
ATOM 556 C CA . GLY A 1 75 ? 9.805 -0.029 6.934 1 95.56 75 GLY A CA 1
ATOM 557 C C . GLY A 1 75 ? 8.586 -0.27 7.805 1 95.56 75 GLY A C 1
ATOM 558 O O . GLY A 1 75 ? 8.008 -1.359 7.789 1 95.56 75 GLY A O 1
ATOM 559 N N . GLY A 1 76 ? 8.156 0.78 8.555 1 96.12 76 GLY A N 1
ATOM 560 C CA . GLY A 1 76 ? 6.984 0.677 9.406 1 96.12 76 GLY A CA 1
ATOM 561 C C . GLY A 1 76 ? 5.695 1.034 8.688 1 96.12 76 GLY A C 1
ATOM 562 O O . GLY A 1 76 ? 5.723 1.569 7.582 1 96.12 76 GLY A O 1
ATOM 563 N N . THR A 1 77 ? 4.605 0.617 9.312 1 98 77 THR A N 1
ATOM 564 C CA . THR A 1 77 ? 3.281 0.92 8.789 1 98 77 THR A CA 1
ATOM 565 C C . THR A 1 77 ? 2.389 1.513 9.875 1 98 77 THR A C 1
ATOM 567 O O . THR A 1 77 ? 2.619 1.289 11.062 1 98 77 THR A O 1
ATOM 570 N N . ILE A 1 78 ? 1.469 2.312 9.484 1 98.06 78 ILE A N 1
ATOM 571 C CA . ILE A 1 78 ? 0.441 2.83 10.383 1 98.06 78 ILE A CA 1
ATOM 572 C C . ILE A 1 78 ? -0.866 3.018 9.617 1 98.06 78 ILE A C 1
ATOM 574 O O . ILE A 1 78 ? -0.854 3.268 8.406 1 98.06 78 ILE A O 1
ATOM 578 N N . VAL A 1 79 ? -1.987 2.814 10.305 1 98.56 79 VAL A N 1
ATOM 579 C CA . VAL A 1 79 ? -3.301 3.064 9.719 1 98.56 79 VAL A CA 1
ATOM 580 C C . VAL A 1 79 ? -3.867 4.375 10.258 1 98.56 79 VAL A C 1
ATOM 582 O O 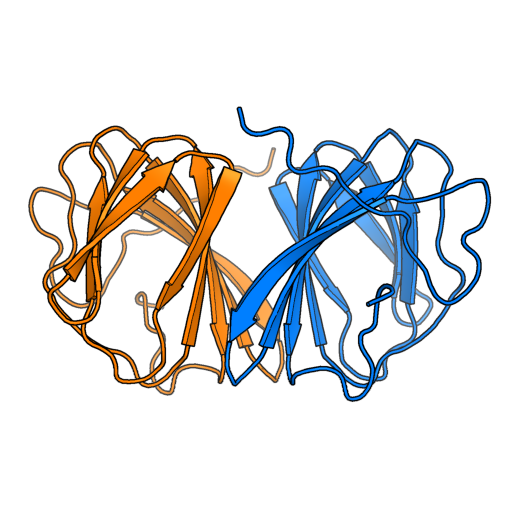. VAL A 1 79 ? -3.861 4.609 11.469 1 98.56 79 VAL A O 1
ATOM 585 N N . HIS A 1 80 ? -4.223 5.285 9.391 1 97.81 80 HIS A N 1
ATOM 586 C CA . HIS A 1 80 ? -5.156 6.359 9.719 1 97.81 80 HIS A CA 1
ATOM 587 C C . HIS A 1 80 ? -6.598 5.938 9.453 1 97.81 80 HIS A C 1
ATOM 589 O O . HIS A 1 80 ? -7.051 5.945 8.305 1 97.81 80 HIS A O 1
ATOM 595 N N . PRO A 1 81 ? -7.32 5.59 10.547 1 97.75 81 PRO A N 1
ATOM 596 C CA . PRO A 1 81 ? -8.68 5.078 10.32 1 97.75 81 PRO A CA 1
ATOM 597 C C . PRO A 1 81 ? -9.641 6.152 9.82 1 97.75 81 PRO A C 1
ATOM 599 O O . PRO A 1 81 ? -9.5 7.328 10.18 1 97.75 81 PRO A O 1
ATOM 602 N N . ARG A 1 82 ? -10.578 5.668 9.008 1 96.69 82 ARG A N 1
ATOM 603 C CA . ARG A 1 82 ? -11.633 6.547 8.516 1 96.69 82 ARG A CA 1
ATOM 604 C C . ARG A 1 82 ? -12.25 7.352 9.656 1 96.69 82 ARG A C 1
ATOM 606 O O . ARG A 1 82 ? -12.609 6.793 10.695 1 96.69 82 ARG A O 1
ATOM 613 N N . GLY A 1 83 ? -12.273 8.664 9.438 1 96.62 83 GLY A N 1
ATOM 614 C CA . GLY A 1 83 ? -12.961 9.547 10.367 1 96.62 83 GLY A CA 1
ATOM 615 C C . GLY A 1 83 ? -12.125 9.906 11.586 1 96.62 83 GLY A C 1
ATOM 616 O O . GLY A 1 83 ? -12.555 10.695 12.43 1 96.62 83 GLY A O 1
ATOM 617 N N . VAL A 1 84 ? -10.984 9.352 11.766 1 97.5 84 VAL A N 1
ATOM 618 C CA . VAL A 1 84 ? -10.172 9.578 12.961 1 97.5 84 VAL A CA 1
ATOM 619 C C . VAL A 1 84 ? -9.172 10.703 12.695 1 97.5 84 VAL A C 1
ATOM 621 O O . VAL A 1 84 ? -8.398 10.641 11.734 1 97.5 84 VAL A O 1
ATOM 624 N N . PRO A 1 85 ? -9.188 11.742 13.508 1 97.69 85 PRO A N 1
ATOM 625 C CA . PRO A 1 85 ? -8.242 12.844 13.312 1 97.69 85 PRO A CA 1
ATOM 626 C C . PRO A 1 85 ? -6.789 12.391 13.406 1 97.69 85 PRO A C 1
ATOM 628 O O . PRO A 1 85 ? -6.445 11.586 14.281 1 97.69 85 PRO A O 1
ATOM 631 N N . HIS A 1 86 ? -5.949 12.891 12.492 1 97.38 86 HIS A N 1
ATOM 632 C CA . HIS A 1 86 ? -4.531 12.555 12.484 1 97.38 86 HIS A CA 1
ATOM 633 C C . HIS A 1 86 ? -3.705 13.672 11.852 1 97.38 86 HIS A C 1
ATOM 635 O O . HIS A 1 86 ? -4.254 14.555 11.203 1 97.38 86 HIS A O 1
ATOM 641 N N . SER A 1 87 ? -2.414 13.688 12.094 1 96.69 87 SER A N 1
ATOM 642 C CA . SER A 1 87 ? -1.432 14.562 11.469 1 96.69 87 SER A CA 1
ATOM 643 C C . SER A 1 87 ? -0.144 13.812 11.148 1 96.69 87 SER A C 1
ATOM 645 O O . SER A 1 87 ? 0.138 12.773 11.742 1 96.69 87 SER A O 1
ATOM 647 N N . VAL A 1 88 ? 0.591 14.297 10.195 1 97.5 88 VAL A N 1
ATOM 648 C CA . VAL A 1 88 ? 1.872 13.719 9.797 1 97.5 88 VAL A CA 1
ATOM 649 C C . VAL A 1 88 ? 2.914 14.82 9.648 1 97.5 88 VAL A C 1
ATOM 651 O O . VAL A 1 88 ? 2.643 15.859 9.031 1 97.5 88 VAL A O 1
ATOM 654 N N . GLU A 1 89 ? 4.039 14.625 10.172 1 98.31 89 GLU A N 1
ATOM 655 C CA . GLU A 1 89 ? 5.184 15.516 10.016 1 98.31 89 GLU A CA 1
ATOM 656 C C . GLU A 1 89 ? 6.449 14.727 9.68 1 98.31 89 GLU A C 1
ATOM 658 O O . GLU A 1 89 ? 6.742 13.711 10.305 1 98.3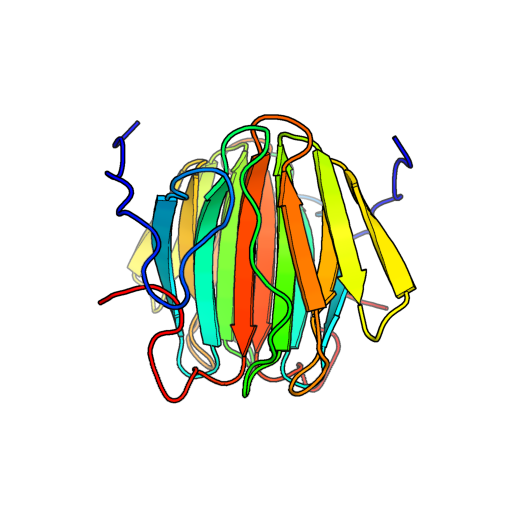1 89 GLU A O 1
ATOM 663 N N . ALA A 1 90 ? 7.203 15.25 8.695 1 98.69 90 ALA A N 1
ATOM 664 C CA . ALA A 1 90 ? 8.492 14.648 8.359 1 98.69 90 ALA A CA 1
ATOM 665 C C . ALA A 1 90 ? 9.609 15.227 9.227 1 98.69 90 ALA A C 1
ATOM 667 O O . ALA A 1 90 ? 9.953 16.406 9.094 1 98.69 90 ALA A O 1
ATOM 668 N N . ILE A 1 91 ? 10.18 14.375 10.047 1 98.69 91 ILE A N 1
ATOM 669 C CA . ILE A 1 91 ? 11.312 14.789 10.867 1 98.69 91 ILE A CA 1
ATOM 670 C C . ILE A 1 91 ? 12.547 14.984 9.984 1 98.69 91 ILE A C 1
ATOM 672 O O . ILE A 1 91 ? 13.328 15.914 10.195 1 98.69 91 ILE A O 1
ATOM 676 N N . VAL A 1 92 ? 12.805 14.141 9.047 1 98.75 92 VAL A N 1
ATOM 677 C CA . VAL A 1 92 ? 13.758 14.227 7.938 1 98.75 92 VAL A CA 1
ATOM 678 C C . VAL A 1 92 ? 13.023 14.016 6.613 1 98.75 92 VAL A C 1
ATOM 680 O O . VAL A 1 92 ? 11.844 13.656 6.598 1 98.75 92 VAL A O 1
ATOM 683 N N . ASP A 1 93 ? 13.711 14.328 5.488 1 98.62 93 ASP A N 1
ATOM 684 C CA . ASP A 1 93 ? 13.086 14 4.211 1 98.62 93 ASP A CA 1
ATOM 685 C C . ASP A 1 93 ? 12.484 12.594 4.234 1 98.62 93 ASP A C 1
ATOM 687 O O . ASP A 1 93 ? 13.188 11.625 4.531 1 98.62 93 ASP A O 1
ATOM 691 N N . SER A 1 94 ? 11.18 12.516 3.979 1 98.44 94 SER A N 1
ATOM 692 C CA . SER A 1 94 ? 10.484 11.242 4.129 1 98.44 94 SER A CA 1
ATOM 693 C C . SER A 1 94 ? 9.641 10.922 2.898 1 98.44 94 SER A C 1
ATOM 695 O O . SER A 1 94 ? 9.016 11.805 2.32 1 98.44 94 SER A O 1
ATOM 697 N N . ARG A 1 95 ? 9.672 9.633 2.529 1 98.25 95 ARG A N 1
ATOM 698 C CA . ARG A 1 95 ? 8.898 9.094 1.415 1 98.25 95 ARG A CA 1
ATOM 699 C C . ARG A 1 95 ? 8.086 7.879 1.848 1 98.25 95 ARG A C 1
ATOM 701 O O . ARG A 1 95 ? 8.594 7.016 2.566 1 98.25 95 ARG A O 1
ATOM 708 N N . TRP A 1 96 ? 6.801 7.887 1.429 1 97.94 96 TRP A N 1
ATOM 709 C CA . TRP A 1 96 ? 6.004 6.727 1.817 1 97.94 96 TRP A CA 1
ATOM 710 C C . TRP A 1 96 ? 4.969 6.395 0.747 1 97.94 96 TRP A C 1
ATOM 712 O O . TRP A 1 96 ? 4.699 7.207 -0.14 1 97.94 96 TRP A O 1
ATOM 722 N N . ILE A 1 97 ? 4.535 5.172 0.755 1 98.25 97 ILE A N 1
ATOM 723 C CA . ILE A 1 97 ? 3.383 4.711 -0.013 1 98.25 97 ILE A CA 1
ATOM 724 C C . ILE A 1 97 ? 2.129 4.77 0.856 1 98.25 97 ILE A C 1
ATOM 726 O O . ILE A 1 97 ? 2.16 4.387 2.027 1 98.25 97 ILE A O 1
ATOM 730 N N . GLU A 1 98 ? 1.07 5.227 0.285 1 97.62 98 GLU A N 1
ATOM 731 C CA . GLU A 1 98 ? -0.189 5.316 1.018 1 97.62 98 GLU A CA 1
ATOM 732 C C . GLU A 1 98 ? -1.338 4.715 0.213 1 97.62 98 GLU A C 1
ATOM 734 O O . GLU A 1 98 ? -1.567 5.098 -0.936 1 97.62 98 GLU A O 1
ATOM 739 N N . PHE A 1 99 ? -2.02 3.777 0.818 1 97.5 99 PHE A N 1
ATOM 740 C CA . PHE A 1 99 ? -3.197 3.143 0.238 1 97.5 99 PHE A CA 1
ATOM 741 C C . PHE A 1 99 ? -4.469 3.643 0.914 1 97.5 99 PHE A C 1
ATOM 743 O O . PHE A 1 99 ? -4.555 3.678 2.143 1 97.5 99 PHE A O 1
ATOM 750 N N . LYS A 1 100 ? -5.41 4.055 0.077 1 97 100 LYS A N 1
ATOM 751 C CA . LYS A 1 100 ? -6.66 4.609 0.586 1 97 100 LYS A CA 1
ATOM 752 C C . LYS A 1 100 ? -7.852 3.752 0.172 1 97 100 LYS A C 1
ATOM 754 O O . LYS A 1 100 ? -7.957 3.342 -0.985 1 97 100 LYS A O 1
ATOM 759 N N . THR A 1 101 ? -8.719 3.424 1.068 1 96.75 101 THR A N 1
ATOM 760 C CA . THR A 1 101 ? -9.914 2.631 0.815 1 96.75 101 THR A CA 1
ATOM 761 C C . THR A 1 101 ? -11.039 3.025 1.771 1 96.75 101 THR A C 1
ATOM 763 O O . THR A 1 101 ? -10.789 3.289 2.951 1 96.75 101 THR A O 1
ATOM 766 N N . PRO A 1 102 ? -12.359 3.111 1.358 1 95.56 102 PRO A N 1
ATOM 767 C CA . PRO A 1 102 ? -12.758 3.066 -0.05 1 95.56 102 PRO A CA 1
ATOM 768 C C . PRO A 1 102 ? -12.242 4.262 -0.849 1 95.56 102 PRO A C 1
ATOM 770 O O . PRO A 1 102 ? -11.453 5.059 -0.334 1 95.56 102 PRO A O 1
ATOM 773 N N . LEU A 1 103 ? -12.453 4.215 -2.172 1 93.88 103 LEU A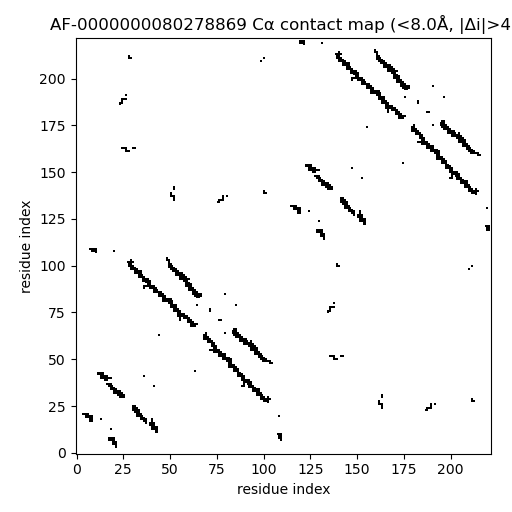 N 1
ATOM 774 C CA . LEU A 1 103 ? -12.078 5.363 -2.99 1 93.88 103 LEU A CA 1
ATOM 775 C C . LEU A 1 103 ? -12.609 6.656 -2.383 1 93.88 103 LEU A C 1
ATOM 777 O O . LEU A 1 103 ? -13.797 6.754 -2.062 1 93.88 103 LEU A O 1
ATOM 781 N N . PRO A 1 104 ? -11.68 7.582 -2.211 1 90.31 104 PRO A N 1
ATOM 782 C CA . PRO A 1 104 ? -12.148 8.852 -1.652 1 90.31 104 PRO A CA 1
ATOM 783 C C . PRO A 1 104 ? -13.211 9.523 -2.518 1 90.31 104 PRO A C 1
ATOM 785 O O . PRO A 1 104 ? -13.164 9.43 -3.748 1 90.31 104 PRO A O 1
ATOM 788 N N . LEU A 1 105 ? -14.148 10.117 -1.868 1 85.25 105 LEU A N 1
ATOM 789 C CA . LEU A 1 105 ? -15.172 10.859 -2.6 1 85.25 105 LEU A CA 1
ATOM 790 C C . LEU A 1 105 ? -14.547 11.992 -3.412 1 85.25 105 LEU A C 1
ATOM 792 O O . LEU A 1 105 ? -15.055 12.344 -4.477 1 85.25 105 LEU A O 1
ATOM 796 N N . ARG A 1 106 ? -13.562 12.633 -2.854 1 75 106 ARG A N 1
ATOM 797 C CA . ARG A 1 106 ? -12.734 13.617 -3.545 1 75 106 ARG A CA 1
ATOM 798 C C . ARG A 1 106 ? -11.273 13.18 -3.564 1 75 106 ARG A C 1
ATOM 800 O O . ARG A 1 106 ? -10.781 12.594 -2.6 1 75 106 ARG A O 1
ATOM 807 N N . PRO A 1 107 ? -10.688 13.344 -4.789 1 65.44 107 PRO A N 1
ATOM 808 C CA . PRO A 1 107 ? -9.266 13.008 -4.688 1 65.44 107 PRO A CA 1
ATOM 809 C C . PRO A 1 107 ? -8.562 13.75 -3.551 1 65.44 107 PRO A C 1
ATOM 811 O O . PRO A 1 107 ? -8.719 14.969 -3.416 1 65.44 107 PRO A O 1
ATOM 814 N N . PRO A 1 108 ? -8.047 12.867 -2.615 1 58.84 108 PRO A N 1
ATOM 815 C CA . PRO A 1 108 ? -7.504 13.555 -1.44 1 58.84 108 PRO A CA 1
ATOM 816 C C . PRO A 1 108 ? -6.344 14.492 -1.784 1 58.84 108 PRO A C 1
ATOM 818 O O . PRO A 1 108 ? -6.082 15.453 -1.055 1 58.84 108 PRO A O 1
ATOM 821 N N . ILE A 1 109 ? -5.402 14.125 -2.717 1 61.25 109 ILE A N 1
ATOM 822 C CA . ILE A 1 109 ? -4.277 14.961 -3.115 1 61.25 109 ILE A CA 1
ATOM 823 C C . ILE A 1 109 ? -4.422 15.359 -4.582 1 61.25 109 ILE A C 1
ATOM 825 O O . ILE A 1 109 ? -4.547 14.492 -5.453 1 61.25 109 ILE A O 1
ATOM 829 N N . GLY A 1 110 ? -4.535 16.547 -5.012 1 54.03 110 GLY A N 1
ATOM 830 C CA . GLY A 1 110 ? -4.859 17.344 -6.18 1 54.03 110 GLY A CA 1
ATOM 831 C C . GLY A 1 110 ? -4.738 16.578 -7.484 1 54.03 110 GLY A C 1
ATOM 832 O O . GLY A 1 110 ? -3.963 15.625 -7.578 1 54.03 110 GLY A O 1
ATOM 833 N N . GLY A 1 111 ? -5.855 16.141 -8.289 1 44 111 GLY A N 1
ATOM 834 C CA . GLY A 1 111 ? -6.137 15.922 -9.703 1 44 111 GLY A CA 1
ATOM 835 C C . GLY A 1 111 ? -5.652 17.047 -10.594 1 44 111 GLY A C 1
ATOM 836 O O . GLY A 1 111 ? -5.379 18.156 -10.117 1 44 111 GLY A O 1
ATOM 837 N N . MET B 1 1 ? 16.328 -2.656 14.023 1 30.34 1 MET B N 1
ATOM 838 C CA . MET B 1 1 ? 15.266 -2.779 13.031 1 30.34 1 MET B CA 1
ATOM 839 C C . MET B 1 1 ? 14.453 -4.051 13.25 1 30.34 1 MET B C 1
ATOM 841 O O . MET B 1 1 ? 15.016 -5.148 13.32 1 30.34 1 MET B O 1
ATOM 845 N N . SER B 1 2 ? 13.406 -3.936 13.977 1 37.09 2 SER B N 1
ATOM 846 C CA . SER B 1 2 ? 12.695 -5.152 14.352 1 37.09 2 SER B CA 1
ATOM 847 C C . SER B 1 2 ? 12.445 -6.047 13.141 1 37.09 2 SER B C 1
ATOM 849 O O . SER B 1 2 ? 11.914 -5.594 12.125 1 37.09 2 SER B O 1
ATOM 851 N N . TRP B 1 3 ? 13.477 -6.875 12.969 1 41.25 3 TRP B N 1
ATOM 852 C CA . TRP B 1 3 ? 13.367 -7.918 11.953 1 41.25 3 TRP B CA 1
ATOM 853 C C . TRP B 1 3 ? 12.016 -8.609 12.023 1 41.25 3 TRP B C 1
ATOM 855 O O . TRP B 1 3 ? 11.664 -9.188 13.055 1 41.25 3 TRP B O 1
ATOM 865 N N . THR B 1 4 ? 11.023 -7.934 11.656 1 57.16 4 THR B N 1
ATOM 866 C CA . THR B 1 4 ? 9.781 -8.695 11.695 1 57.16 4 THR B CA 1
ATOM 867 C C . THR B 1 4 ? 9.906 -9.977 10.875 1 57.16 4 THR B C 1
ATOM 869 O O . THR B 1 4 ? 10.281 -9.93 9.695 1 57.16 4 THR B O 1
ATOM 872 N N . GLN B 1 5 ? 9.977 -11.008 11.602 1 74.06 5 GLN B N 1
ATOM 873 C CA . GLN B 1 5 ? 10.07 -12.336 10.992 1 74.06 5 GLN B CA 1
ATOM 874 C C . GLN B 1 5 ? 8.961 -12.555 9.977 1 74.06 5 GLN B C 1
ATOM 876 O O . GLN B 1 5 ? 7.797 -12.242 10.242 1 74.06 5 GLN B O 1
ATOM 881 N N . MET B 1 6 ? 9.43 -12.773 8.773 1 85.5 6 MET B N 1
ATOM 882 C CA . MET B 1 6 ? 8.453 -13.094 7.73 1 85.5 6 MET B CA 1
ATOM 883 C C . MET B 1 6 ? 8.094 -14.57 7.762 1 85.5 6 MET B C 1
ATOM 885 O O . MET B 1 6 ? 8.93 -15.414 8.094 1 85.5 6 MET B O 1
ATOM 889 N N . SER B 1 7 ? 6.828 -14.844 7.5 1 84.94 7 SER B N 1
ATOM 890 C CA . SER B 1 7 ? 6.305 -16.203 7.449 1 84.94 7 SER B CA 1
ATOM 891 C C . SER B 1 7 ? 6.262 -16.734 6.02 1 84.94 7 SER B C 1
ATOM 893 O O . SER B 1 7 ? 6.328 -15.945 5.066 1 84.94 7 SER B O 1
ATOM 895 N N . THR B 1 8 ? 6.211 -18.016 5.898 1 78 8 THR B N 1
ATOM 896 C CA . THR B 1 8 ? 6.09 -18.609 4.57 1 78 8 THR B CA 1
ATOM 897 C C . THR B 1 8 ? 4.715 -18.328 3.973 1 78 8 THR B C 1
ATOM 899 O O . THR B 1 8 ? 3.699 -18.422 4.664 1 78 8 THR B O 1
ATOM 902 N N . VAL B 1 9 ? 4.723 -17.953 2.699 1 78.62 9 VAL B N 1
ATOM 903 C CA . VAL B 1 9 ? 3.461 -17.781 1.992 1 78.62 9 VAL B CA 1
ATOM 904 C C . VAL B 1 9 ? 2.732 -19.109 1.886 1 78.62 9 VAL B C 1
ATOM 906 O O . VAL B 1 9 ? 3.311 -20.109 1.444 1 78.62 9 VAL B O 1
ATOM 909 N N . GLU B 1 10 ? 1.506 -19.016 2.439 1 61.5 10 GLU B N 1
ATOM 910 C CA . GLU B 1 10 ? 0.686 -20.219 2.377 1 61.5 10 GLU B CA 1
ATOM 911 C C . GLU B 1 10 ? -0.501 -20.031 1.436 1 61.5 10 GLU B C 1
ATOM 913 O O . GLU B 1 10 ? -0.855 -18.906 1.094 1 61.5 10 GLU B O 1
ATOM 918 N N . GLY B 1 11 ? -1.062 -20.953 0.916 1 61.69 11 GLY B N 1
ATOM 919 C CA . GLY B 1 11 ? -2.096 -21.031 -0.104 1 61.69 11 GLY B CA 1
ATOM 920 C C . GLY B 1 11 ? -1.792 -22.047 -1.188 1 61.69 11 GLY B C 1
ATOM 921 O O . GLY B 1 11 ? -1.323 -23.156 -0.9 1 61.69 11 GLY B O 1
ATOM 922 N N . LEU B 1 12 ? -2.084 -21.594 -2.426 1 64.94 12 LEU B N 1
ATOM 923 C CA . LEU B 1 12 ? -1.681 -22.484 -3.508 1 64.94 12 LEU B CA 1
ATOM 924 C C . LEU B 1 12 ? -0.164 -22.625 -3.555 1 64.94 12 LEU B C 1
ATOM 926 O O . LEU B 1 12 ? 0.565 -21.672 -3.275 1 64.94 12 LEU B O 1
ATOM 930 N N . PRO B 1 13 ? 0.209 -23.766 -3.76 1 76.06 13 PRO B N 1
ATOM 931 C CA . PRO B 1 13 ? 1.655 -23.984 -3.83 1 76.06 13 PRO B CA 1
ATOM 932 C C . PRO B 1 13 ? 2.348 -23.062 -4.824 1 76.06 13 PRO B C 1
ATOM 934 O O . PRO B 1 13 ? 1.853 -22.859 -5.938 1 76.06 13 PRO B O 1
ATOM 937 N N . LEU B 1 14 ? 3.35 -22.438 -4.387 1 87.69 14 LEU B N 1
ATOM 938 C CA . LEU B 1 14 ? 4.211 -21.656 -5.281 1 87.69 14 LEU B CA 1
ATOM 939 C C . LEU B 1 14 ? 5.109 -22.578 -6.098 1 87.69 14 LEU B C 1
ATOM 941 O O . LEU B 1 14 ? 5.312 -23.75 -5.73 1 87.69 14 LEU B O 1
ATOM 945 N N . ILE B 1 15 ? 5.469 -22.172 -7.16 1 91.31 15 ILE B N 1
ATOM 946 C CA . ILE B 1 15 ? 6.352 -22.906 -8.062 1 91.31 15 ILE B CA 1
ATOM 947 C C . ILE B 1 15 ? 7.797 -22.469 -7.84 1 91.31 15 ILE B C 1
ATOM 949 O O . ILE B 1 15 ? 8.078 -21.266 -7.711 1 91.31 15 ILE B O 1
ATOM 953 N N . GLY B 1 16 ? 8.703 -23.375 -7.805 1 93.31 16 GLY B N 1
ATOM 954 C CA . GLY B 1 16 ? 10.125 -23.062 -7.824 1 93.31 16 GLY B CA 1
ATOM 955 C C . GLY B 1 16 ? 10.688 -22.766 -6.445 1 93.31 16 GLY B C 1
ATOM 956 O O . GLY B 1 16 ? 11.859 -22.422 -6.309 1 93.31 16 GLY B O 1
ATOM 957 N N . GLY B 1 17 ? 9.875 -22.781 -5.422 1 92.75 17 GLY B N 1
ATOM 958 C CA . GLY B 1 17 ? 10.383 -22.547 -4.074 1 92.75 17 GLY B CA 1
ATOM 959 C C . GLY B 1 17 ? 9.336 -21.953 -3.143 1 92.75 17 GLY B C 1
ATOM 960 O O . GLY B 1 17 ? 8.141 -22.141 -3.352 1 92.75 17 GLY B O 1
ATOM 961 N N . GLN B 1 18 ? 9.844 -21.328 -2.121 1 91.31 18 GLN B N 1
ATOM 962 C CA . GLN B 1 18 ? 8.953 -20.766 -1.113 1 91.31 18 GLN B CA 1
ATOM 963 C C . GLN B 1 18 ? 9.039 -19.25 -1.094 1 91.31 18 GLN B C 1
ATOM 965 O O . GLN B 1 18 ? 10.133 -18.688 -1.202 1 91.31 18 GLN B O 1
ATOM 970 N N . GLY B 1 19 ? 7.926 -18.641 -1.078 1 93.06 19 GLY B N 1
ATOM 971 C CA . GLY B 1 19 ? 7.855 -17.219 -0.807 1 93.06 19 GLY B CA 1
ATOM 972 C C . GLY B 1 19 ? 7.633 -16.891 0.66 1 93.06 19 GLY B C 1
ATOM 973 O O . GLY B 1 19 ? 7.312 -17.781 1.452 1 93.06 19 GLY B O 1
ATOM 974 N N . ARG B 1 20 ? 7.902 -15.695 1.036 1 93.25 20 ARG B N 1
ATOM 975 C CA . ARG B 1 20 ? 7.695 -15.234 2.404 1 93.25 20 ARG B CA 1
ATOM 976 C C . ARG B 1 20 ? 6.816 -13.984 2.434 1 93.25 20 ARG B C 1
ATOM 978 O O . ARG B 1 20 ? 6.727 -13.258 1.441 1 93.25 20 ARG B O 1
ATOM 985 N N . TYR B 1 21 ? 6.152 -13.867 3.588 1 93.5 21 TYR B N 1
ATOM 986 C CA . TYR B 1 21 ? 5.355 -12.648 3.729 1 93.5 21 TYR B CA 1
ATOM 987 C C . TYR B 1 21 ? 5.262 -12.227 5.188 1 93.5 21 TYR B C 1
ATOM 989 O O . TYR B 1 21 ? 5.512 -13.023 6.094 1 93.5 21 TYR B O 1
ATOM 997 N N . ARG B 1 22 ? 4.945 -10.992 5.418 1 92.31 22 ARG B N 1
ATOM 998 C CA . ARG B 1 22 ? 4.5 -10.5 6.719 1 92.31 22 ARG B CA 1
ATOM 999 C C . ARG B 1 22 ? 3.326 -9.539 6.566 1 92.31 22 ARG B C 1
ATOM 1001 O O . ARG B 1 22 ? 3.281 -8.758 5.617 1 92.31 22 ARG B O 1
ATOM 1008 N N . ALA B 1 23 ? 2.4 -9.734 7.508 1 93 23 ALA B N 1
ATOM 1009 C CA . ALA B 1 23 ? 1.299 -8.781 7.594 1 93 23 ALA B CA 1
ATOM 1010 C C . ALA B 1 23 ? 1.79 -7.418 8.078 1 93 23 ALA B C 1
ATOM 1012 O O . ALA B 1 23 ? 2.516 -7.328 9.07 1 93 23 ALA B O 1
ATOM 1013 N N . LEU B 1 24 ? 1.396 -6.375 7.363 1 94.75 24 LEU B N 1
ATOM 1014 C CA . LEU B 1 24 ? 1.833 -5.031 7.73 1 94.75 24 LEU B CA 1
ATOM 1015 C C . LEU B 1 24 ? 0.75 -4.305 8.516 1 94.75 24 LEU B C 1
ATOM 1017 O O . LEU B 1 24 ? 1.032 -3.701 9.555 1 94.75 24 LEU B O 1
ATOM 1021 N N . ALA B 1 25 ? -0.486 -4.254 7.957 1 96.19 25 ALA B N 1
ATOM 1022 C CA . ALA B 1 25 ? -1.588 -3.533 8.594 1 96.19 25 ALA B CA 1
ATOM 1023 C C . ALA B 1 25 ? -2.934 -4.004 8.047 1 96.19 25 ALA B C 1
ATOM 1025 O O . ALA B 1 25 ? -3.021 -4.484 6.914 1 96.19 25 ALA B O 1
ATOM 1026 N N . ARG B 1 26 ? -3.91 -3.865 8.906 1 95.19 26 ARG B N 1
ATOM 1027 C CA . ARG B 1 26 ? -5.297 -4.152 8.547 1 95.19 26 ARG B CA 1
ATOM 1028 C C . ARG B 1 26 ? -6.207 -2.979 8.898 1 95.19 26 ARG B C 1
ATOM 1030 O O . ARG B 1 26 ? -6.164 -2.469 10.023 1 95.19 26 ARG B O 1
ATOM 1037 N N . ALA B 1 27 ? -6.879 -2.504 7.91 1 96.62 27 ALA B N 1
ATOM 1038 C CA . ALA B 1 27 ? -7.945 -1.522 8.086 1 96.62 27 ALA B CA 1
ATOM 1039 C C . ALA B 1 27 ? -9.312 -2.133 7.777 1 96.62 27 ALA B C 1
ATOM 1041 O O . ALA B 1 27 ? -9.398 -3.289 7.355 1 96.62 27 ALA B O 1
ATOM 1042 N N . GLU B 1 28 ? -10.383 -1.36 8.016 1 94.81 28 GLU B N 1
ATOM 1043 C CA . GLU B 1 28 ? -11.734 -1.87 7.762 1 94.81 28 GLU B CA 1
ATOM 1044 C C . GLU B 1 28 ? -11.93 -2.189 6.281 1 94.81 28 GLU B C 1
ATOM 1046 O O . GLU B 1 28 ? -12.57 -3.184 5.938 1 94.81 28 GLU B O 1
ATOM 1051 N N . GLY B 1 29 ? -11.32 -1.424 5.426 1 93.88 29 GLY B N 1
ATOM 1052 C CA . GLY B 1 29 ? -11.602 -1.549 4.004 1 93.88 29 GLY B CA 1
ATOM 1053 C C . GLY B 1 29 ? -10.562 -2.359 3.256 1 93.88 29 GLY B C 1
ATOM 1054 O O . GLY B 1 29 ? -10.672 -2.549 2.043 1 93.88 29 GLY B O 1
ATOM 1055 N N . GLY B 1 30 ? -9.492 -2.787 3.969 1 95.56 30 GLY B N 1
ATOM 1056 C CA . GLY B 1 30 ? -8.43 -3.506 3.289 1 95.56 30 GLY B CA 1
ATOM 1057 C C . GLY B 1 30 ? -7.254 -3.822 4.195 1 95.56 30 GLY B C 1
ATOM 1058 O O . GLY B 1 30 ? -7.289 -3.535 5.391 1 95.56 30 GLY B O 1
ATOM 1059 N N . LEU B 1 31 ? -6.281 -4.496 3.596 1 95.31 31 LEU B N 1
ATOM 1060 C CA . LEU B 1 31 ? -5.078 -4.832 4.348 1 95.31 31 LEU B CA 1
ATOM 1061 C C . LEU B 1 31 ? -3.838 -4.707 3.469 1 95.31 31 LEU B C 1
ATOM 1063 O O . LEU B 1 31 ? -3.947 -4.508 2.256 1 95.31 31 LEU B O 1
ATOM 1067 N N . ALA B 1 32 ? -2.682 -4.738 4.117 1 96.56 32 ALA B N 1
ATOM 1068 C CA . ALA B 1 32 ? -1.395 -4.637 3.436 1 96.56 32 ALA B CA 1
ATOM 1069 C C . ALA B 1 32 ? -0.441 -5.734 3.896 1 96.56 32 ALA B C 1
ATOM 1071 O O . ALA B 1 32 ? -0.378 -6.055 5.086 1 96.56 32 ALA B O 1
ATOM 1072 N N . TYR B 1 33 ? 0.265 -6.27 2.975 1 95.69 33 TYR B N 1
ATOM 1073 C CA . TYR B 1 33 ? 1.325 -7.242 3.213 1 95.69 33 TYR B CA 1
ATOM 1074 C C . TYR B 1 33 ? 2.645 -6.766 2.619 1 95.69 33 TYR B C 1
ATOM 1076 O O . TYR B 1 33 ? 2.658 -5.965 1.682 1 95.69 33 TYR B O 1
ATOM 1084 N N . GLU B 1 34 ? 3.678 -7.211 3.213 1 96.5 34 GLU B N 1
ATOM 1085 C CA . GLU B 1 34 ? 4.965 -7.289 2.527 1 96.5 34 GLU B CA 1
ATOM 1086 C C . GLU B 1 34 ? 5.27 -8.719 2.086 1 96.5 34 GLU B C 1
ATOM 1088 O O . GLU B 1 34 ? 5.117 -9.656 2.865 1 96.5 34 GLU B O 1
ATOM 1093 N N . ILE B 1 35 ? 5.672 -8.883 0.852 1 96.62 35 ILE B N 1
ATOM 1094 C CA . ILE B 1 35 ? 5.906 -10.211 0.29 1 96.62 35 ILE B CA 1
ATOM 1095 C C . ILE B 1 35 ? 7.297 -10.273 -0.332 1 96.62 35 ILE B C 1
ATOM 1097 O O . ILE B 1 35 ? 7.777 -9.281 -0.893 1 96.62 35 ILE B O 1
ATOM 1101 N N . PHE B 1 36 ? 7.926 -11.375 -0.179 1 96.62 36 PHE B N 1
ATOM 1102 C CA . PHE B 1 36 ? 9.242 -11.641 -0.757 1 96.62 36 PHE B CA 1
ATOM 1103 C C . PHE B 1 36 ? 9.242 -12.961 -1.519 1 96.62 36 PHE B C 1
ATOM 1105 O O . PHE B 1 36 ? 8.852 -14 -0.976 1 96.62 36 PHE B O 1
ATOM 1112 N N . TYR B 1 37 ? 9.617 -12.898 -2.783 1 96.88 37 TYR B N 1
ATOM 1113 C CA . TYR B 1 37 ? 9.891 -14.094 -3.576 1 96.88 37 TYR B CA 1
ATOM 1114 C C . TYR B 1 37 ? 11.367 -14.156 -3.961 1 96.88 37 TYR B C 1
ATOM 1116 O O . TYR B 1 37 ? 11.914 -13.203 -4.508 1 96.88 37 TYR B O 1
ATOM 1124 N N . PRO B 1 38 ? 12.047 -15.273 -3.674 1 97.25 38 PRO B N 1
ATOM 1125 C CA . PRO B 1 38 ? 13.359 -15.492 -4.277 1 97.25 38 PRO B CA 1
ATOM 1126 C C . PRO B 1 38 ? 13.297 -15.648 -5.797 1 97.25 38 PRO B C 1
ATOM 1128 O O . PRO B 1 38 ? 12.234 -15.961 -6.344 1 97.25 38 PRO B O 1
ATOM 1131 N N . ALA B 1 39 ? 14.438 -15.422 -6.402 1 98.56 39 ALA B N 1
ATOM 1132 C CA . ALA B 1 39 ? 14.523 -15.602 -7.848 1 98.56 39 ALA B CA 1
ATOM 1133 C C . ALA B 1 39 ? 13.977 -16.969 -8.266 1 98.56 39 ALA B C 1
ATOM 1135 O O . ALA B 1 39 ? 14.32 -17.984 -7.668 1 98.56 39 ALA B O 1
ATOM 1136 N N . GLY B 1 40 ? 13.109 -16.922 -9.219 1 97.81 40 GLY B N 1
ATOM 1137 C CA . GLY B 1 40 ? 12.594 -18.156 -9.789 1 97.81 40 GLY B CA 1
ATOM 1138 C C . GLY B 1 40 ? 11.289 -18.594 -9.156 1 97.81 40 GLY B C 1
ATOM 1139 O O . GLY B 1 40 ? 10.586 -19.453 -9.703 1 97.81 40 GLY B O 1
ATOM 1140 N N . VAL B 1 41 ? 10.914 -18.094 -8.031 1 96.94 41 VAL B N 1
ATOM 1141 C CA . VAL B 1 41 ? 9.664 -18.469 -7.367 1 96.94 41 VAL B CA 1
ATOM 1142 C C . VAL B 1 41 ? 8.492 -17.766 -8.062 1 96.94 41 VAL B C 1
ATOM 1144 O O . VAL B 1 41 ? 8.586 -16.594 -8.43 1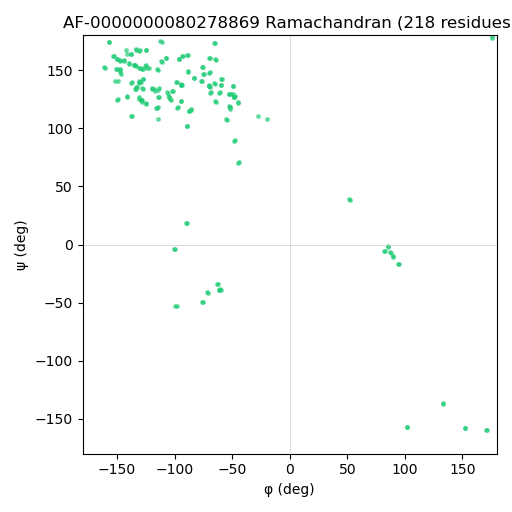 96.94 41 VAL B O 1
ATOM 1147 N N . ALA B 1 42 ? 7.395 -18.531 -8.188 1 96.5 42 ALA B N 1
ATOM 1148 C CA . ALA B 1 42 ? 6.254 -18.016 -8.938 1 96.5 42 ALA B CA 1
ATOM 1149 C C . ALA B 1 42 ? 4.938 -18.547 -8.367 1 96.5 42 ALA B C 1
ATOM 1151 O O . ALA B 1 42 ? 4.906 -19.594 -7.723 1 96.5 42 ALA B O 1
ATOM 1152 N N . SER B 1 43 ? 3.955 -17.75 -8.531 1 94.25 43 SER B N 1
ATOM 1153 C CA . SER B 1 43 ? 2.607 -18.266 -8.289 1 94.25 43 SER B CA 1
ATOM 1154 C C . SER B 1 43 ? 2.021 -18.891 -9.555 1 94.25 43 SER B C 1
ATOM 1156 O O . SER B 1 43 ? 2.295 -18.422 -10.664 1 94.25 43 SER B O 1
ATOM 1158 N N . ALA B 1 44 ? 1.174 -19.906 -9.336 1 92.56 44 ALA B N 1
ATOM 1159 C CA . ALA B 1 44 ? 0.343 -20.359 -10.445 1 92.56 44 ALA B CA 1
ATOM 1160 C C . ALA B 1 44 ? -0.721 -19.328 -10.797 1 92.56 44 ALA B C 1
ATOM 1162 O O . ALA B 1 44 ? -0.997 -18.422 -10.016 1 92.56 44 ALA B O 1
ATOM 1163 N N . VAL B 1 45 ? -1.27 -19.406 -12 1 94.44 45 VAL B N 1
ATOM 1164 C CA . VAL B 1 45 ? -2.355 -18.516 -12.383 1 94.44 45 VAL B CA 1
ATOM 1165 C C . VAL B 1 45 ? -3.547 -18.719 -11.453 1 94.44 45 VAL B C 1
ATOM 1167 O O . VAL B 1 45 ? -3.969 -19.844 -11.203 1 94.44 45 VAL B O 1
ATOM 1170 N N . HIS B 1 46 ? -4.098 -17.656 -10.922 1 93.31 46 HIS B N 1
ATOM 1171 C CA . HIS B 1 46 ? -5.227 -17.672 -10 1 93.31 46 HIS B CA 1
ATOM 1172 C C . HIS B 1 46 ? -5.965 -16.344 -10 1 93.31 46 HIS B C 1
ATOM 1174 O O . HIS B 1 46 ? -5.547 -15.398 -10.672 1 93.31 46 HIS B O 1
ATOM 1180 N N . SER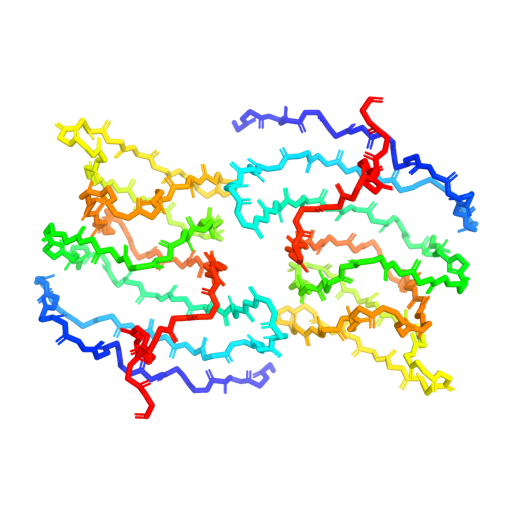 B 1 47 ? -7.039 -16.281 -9.305 1 93.06 47 SER B N 1
ATOM 1181 C CA . SER B 1 47 ? -7.781 -15.039 -9.078 1 93.06 47 SER B CA 1
ATOM 1182 C C . SER B 1 47 ? -8.25 -14.922 -7.633 1 93.06 47 SER B C 1
ATOM 1184 O O . SER B 1 47 ? -8.172 -15.891 -6.871 1 93.06 47 SER B O 1
ATOM 1186 N N . HIS B 1 48 ? -8.609 -13.711 -7.312 1 91.81 48 HIS B N 1
ATOM 1187 C CA . HIS B 1 48 ? -9.047 -13.438 -5.949 1 91.81 48 HIS B CA 1
ATOM 1188 C C . HIS B 1 48 ? -10.367 -12.672 -5.934 1 91.81 48 HIS B C 1
ATOM 1190 O O . HIS B 1 48 ? -10.789 -12.141 -6.965 1 91.81 48 HIS B O 1
ATOM 1196 N N . ASP B 1 49 ? -10.961 -12.648 -4.727 1 93.88 49 ASP B N 1
ATOM 1197 C CA . ASP B 1 49 ? -12.211 -11.922 -4.531 1 93.88 49 ASP B CA 1
ATOM 1198 C C . ASP B 1 49 ? -11.953 -10.477 -4.133 1 93.88 49 ASP B C 1
ATOM 1200 O O . ASP B 1 49 ? -12.812 -9.82 -3.539 1 93.88 49 ASP B O 1
ATOM 1204 N N . HIS B 1 50 ? -10.797 -10.016 -4.375 1 95.56 50 HIS B N 1
ATOM 1205 C CA . HIS B 1 50 ? -10.375 -8.664 -4.031 1 95.56 50 HIS B CA 1
ATOM 1206 C C . HIS B 1 50 ? -9.445 -8.094 -5.094 1 95.56 50 HIS B C 1
ATOM 1208 O O . HIS B 1 50 ? -8.914 -8.836 -5.922 1 95.56 50 HIS B O 1
ATOM 1214 N N . ASP B 1 51 ? -9.375 -6.77 -5.117 1 96.62 51 ASP B N 1
ATOM 1215 C CA . ASP B 1 51 ? -8.289 -6.105 -5.836 1 96.62 51 ASP B CA 1
ATOM 1216 C C . ASP B 1 51 ? -6.977 -6.207 -5.07 1 96.62 51 ASP B C 1
ATOM 1218 O O . ASP B 1 51 ? -6.969 -6.184 -3.836 1 96.62 51 ASP B O 1
ATOM 1222 N N . SER B 1 52 ? -5.914 -6.289 -5.777 1 97.06 52 SER B N 1
ATOM 1223 C CA . SER B 1 52 ? -4.586 -6.145 -5.195 1 97.06 52 SER B CA 1
ATOM 1224 C C . SER B 1 52 ? -3.783 -5.059 -5.906 1 97.06 52 SER B C 1
ATOM 1226 O O . SER B 1 52 ? -3.629 -5.098 -7.129 1 97.06 52 SER B O 1
ATOM 1228 N N . ILE B 1 53 ? -3.355 -4.055 -5.203 1 98.19 53 ILE B N 1
ATOM 1229 C CA . ILE B 1 53 ? -2.4 -3.068 -5.699 1 98.19 53 ILE B CA 1
ATOM 1230 C C . ILE B 1 53 ? -0.993 -3.436 -5.234 1 98.19 53 ILE B C 1
ATOM 1232 O O . ILE B 1 53 ? -0.715 -3.455 -4.035 1 98.19 53 ILE B O 1
ATOM 1236 N N . VAL B 1 54 ? -0.107 -3.695 -6.164 1 98.38 54 VAL B N 1
ATOM 1237 C CA . VAL B 1 54 ? 1.255 -4.145 -5.898 1 98.38 54 VAL B CA 1
ATOM 1238 C C . VAL B 1 54 ? 2.234 -2.996 -6.129 1 98.38 54 VAL B C 1
ATOM 1240 O O . VAL B 1 54 ? 2.17 -2.314 -7.156 1 98.38 54 VAL B O 1
ATOM 1243 N N . TYR B 1 55 ? 3.043 -2.672 -5.234 1 98.56 55 TYR B N 1
ATOM 1244 C CA . TYR B 1 55 ? 4.18 -1.769 -5.375 1 98.56 55 TYR B CA 1
ATOM 1245 C C . TYR B 1 55 ? 5.496 -2.508 -5.156 1 98.56 55 TYR B C 1
ATOM 1247 O O . TYR B 1 55 ? 5.762 -3 -4.059 1 98.56 55 TYR B O 1
ATOM 1255 N N . LEU B 1 56 ? 6.332 -2.549 -6.18 1 98.69 56 LEU B N 1
ATOM 1256 C CA . LEU B 1 56 ? 7.566 -3.322 -6.098 1 98.69 56 LEU B CA 1
ATOM 1257 C C . LEU B 1 56 ? 8.68 -2.504 -5.453 1 98.69 56 LEU B C 1
ATOM 1259 O O . LEU B 1 56 ? 9.086 -1.47 -5.984 1 98.69 56 LEU B O 1
ATOM 1263 N N . LEU B 1 57 ? 9.125 -2.986 -4.312 1 98.12 57 LEU B N 1
ATOM 1264 C CA . LEU B 1 57 ? 10.188 -2.312 -3.576 1 98.12 57 LEU B CA 1
ATOM 1265 C C . LEU B 1 57 ? 11.539 -2.559 -4.23 1 98.12 57 LEU B C 1
ATOM 1267 O O . LEU B 1 57 ? 12.328 -1.627 -4.402 1 98.12 57 LEU B O 1
ATOM 1271 N N . SER B 1 58 ? 11.797 -3.783 -4.492 1 98.44 58 SER B N 1
ATOM 1272 C CA . SER B 1 58 ? 13.07 -4.195 -5.074 1 98.44 58 SER B CA 1
ATOM 1273 C C . SER B 1 58 ? 12.906 -5.445 -5.934 1 98.44 58 SER B C 1
ATOM 1275 O O . SER B 1 58 ? 12.031 -6.273 -5.668 1 98.44 58 SER B O 1
ATOM 1277 N N . GLY B 1 59 ? 13.75 -5.566 -6.938 1 98.62 59 GLY B N 1
ATOM 1278 C CA . GLY B 1 59 ? 13.789 -6.734 -7.805 1 98.62 59 GLY B CA 1
ATOM 1279 C C . GLY B 1 59 ? 13.109 -6.504 -9.141 1 98.62 59 GLY B C 1
ATOM 1280 O O . GLY B 1 59 ? 13.094 -5.383 -9.648 1 98.62 59 GLY B O 1
ATOM 1281 N N . SER B 1 60 ? 12.711 -7.547 -9.734 1 98.81 60 SER B N 1
ATOM 1282 C CA . SER B 1 60 ? 12.07 -7.594 -11.047 1 98.81 60 SER B CA 1
ATOM 1283 C C . SER B 1 60 ? 11.086 -8.758 -11.141 1 98.81 60 SER B C 1
ATOM 1285 O O . SER B 1 60 ? 11.445 -9.898 -10.859 1 98.81 60 SER B O 1
ATOM 1287 N N . LEU B 1 61 ? 9.844 -8.414 -11.492 1 98.62 61 LEU B N 1
ATOM 1288 C CA . LEU B 1 61 ? 8.789 -9.414 -11.586 1 98.62 61 LEU B CA 1
ATOM 1289 C C . LEU B 1 61 ? 8.297 -9.547 -13.023 1 98.62 61 LEU B C 1
ATOM 1291 O O . LEU B 1 61 ? 8.328 -8.586 -13.789 1 98.62 61 LEU B O 1
ATOM 1295 N N . ARG B 1 62 ? 7.863 -10.656 -13.344 1 98.69 62 ARG B N 1
ATOM 1296 C CA . ARG B 1 62 ? 7.066 -10.898 -14.539 1 98.69 62 ARG B CA 1
ATOM 1297 C C . ARG B 1 62 ? 5.852 -11.766 -14.227 1 98.69 62 ARG B C 1
ATOM 1299 O O . ARG B 1 62 ? 5.742 -12.312 -13.133 1 98.69 62 ARG B O 1
ATOM 1306 N N . GLY B 1 63 ? 4.906 -11.867 -15.133 1 98.06 63 GLY B N 1
ATOM 1307 C CA . GLY B 1 63 ? 3.721 -12.695 -14.961 1 98.06 63 GLY B CA 1
ATOM 1308 C C . GLY B 1 63 ? 2.684 -12.477 -16.047 1 98.06 63 GLY B C 1
ATOM 1309 O O . GLY B 1 63 ? 3.023 -12.109 -17.172 1 98.06 63 GLY B O 1
ATOM 1310 N N . THR B 1 64 ? 1.49 -12.867 -15.703 1 98.06 64 THR B N 1
ATOM 1311 C CA . THR B 1 64 ? 0.385 -12.664 -16.641 1 98.06 64 THR B CA 1
ATOM 1312 C C . THR B 1 64 ? -0.77 -11.938 -15.953 1 98.06 64 THR B C 1
ATOM 1314 O O . THR B 1 64 ? -0.923 -12.008 -14.734 1 98.06 64 THR B O 1
ATOM 1317 N N . LEU B 1 65 ? -1.49 -11.211 -16.703 1 98.19 65 LEU B N 1
ATOM 1318 C CA . LEU B 1 65 ? -2.727 -10.531 -16.328 1 98.19 65 LEU B CA 1
ATOM 1319 C C . LEU B 1 65 ? -3.777 -10.672 -17.422 1 98.19 65 LEU B C 1
ATOM 1321 O O . LEU B 1 65 ? -3.633 -10.102 -18.516 1 98.19 65 LEU B O 1
ATOM 1325 N N . ASP B 1 66 ? -4.742 -11.406 -17.094 1 97.94 66 ASP B N 1
ATOM 1326 C CA . ASP B 1 66 ? -5.781 -11.719 -18.078 1 97.94 66 ASP B CA 1
ATOM 1327 C C . ASP B 1 66 ? -5.18 -12.258 -19.375 1 97.94 66 ASP B C 1
ATOM 1329 O O . ASP B 1 66 ? -5.508 -11.781 -20.453 1 97.94 66 ASP B O 1
ATOM 1333 N N . GLY B 1 67 ? -4.156 -13.055 -19.172 1 97.38 67 GLY B N 1
ATOM 1334 C CA . GLY B 1 67 ? -3.566 -13.781 -20.281 1 97.38 67 GLY B CA 1
ATOM 1335 C C . GLY B 1 67 ? -2.482 -12.992 -21 1 97.38 67 GLY B C 1
ATOM 1336 O O . GLY B 1 67 ? -1.838 -13.508 -21.906 1 97.38 67 GLY B O 1
ATOM 1337 N N . ARG B 1 68 ? -2.33 -11.734 -20.625 1 98.12 68 ARG B N 1
ATOM 1338 C CA . ARG B 1 68 ? -1.291 -10.906 -21.234 1 98.12 68 ARG B CA 1
ATOM 1339 C C . ARG B 1 68 ? -0.051 -10.852 -20.344 1 98.12 68 ARG B C 1
ATOM 1341 O O . ARG B 1 68 ? -0.159 -10.719 -19.125 1 98.12 68 ARG B O 1
ATOM 1348 N N . GLU B 1 69 ? 1.094 -10.914 -20.984 1 98.5 69 GLU B N 1
ATOM 1349 C CA . GLU B 1 69 ? 2.34 -10.828 -20.234 1 98.5 69 GLU B CA 1
ATOM 1350 C C . GLU B 1 69 ? 2.549 -9.414 -19.672 1 98.5 69 GLU B C 1
ATOM 1352 O O . GLU B 1 69 ? 2.32 -8.43 -20.375 1 98.5 69 GLU B O 1
ATOM 1357 N N . VAL B 1 70 ? 2.953 -9.375 -18.484 1 98.44 70 VAL B N 1
ATOM 1358 C CA . VAL B 1 70 ? 3.27 -8.102 -17.844 1 98.44 70 VAL B CA 1
ATOM 1359 C C . VAL B 1 70 ? 4.59 -8.227 -17.078 1 98.44 70 VAL B C 1
ATOM 1361 O O . VAL B 1 70 ? 4.996 -9.32 -16.703 1 98.44 70 VAL B O 1
ATOM 1364 N N . ALA B 1 71 ? 5.254 -7.117 -16.906 1 98.62 71 ALA B N 1
ATOM 1365 C CA . ALA B 1 71 ? 6.473 -7.023 -16.109 1 98.62 71 ALA B CA 1
ATOM 1366 C C . ALA B 1 71 ? 6.426 -5.82 -15.18 1 98.62 71 ALA B C 1
ATOM 1368 O O . ALA B 1 71 ? 5.699 -4.859 -15.438 1 98.62 71 ALA B O 1
ATOM 1369 N N . LEU B 1 72 ? 7.133 -5.91 -14.125 1 98.38 72 LEU B N 1
ATOM 1370 C CA . LEU B 1 72 ? 7.188 -4.844 -13.125 1 98.38 72 LEU B CA 1
ATOM 1371 C C . LEU B 1 72 ? 8.602 -4.684 -12.578 1 98.38 72 LEU B C 1
ATOM 1373 O O . LEU B 1 72 ? 9.227 -5.66 -12.156 1 98.38 72 LEU B O 1
ATOM 1377 N N . GLU B 1 73 ? 9.094 -3.459 -12.625 1 98.25 73 GLU B N 1
ATOM 1378 C CA . GLU B 1 73 ? 10.391 -3.129 -12.055 1 98.25 73 GLU B CA 1
ATOM 1379 C C . GLU B 1 73 ? 10.242 -2.311 -10.773 1 98.25 73 GLU B C 1
ATOM 1381 O O . GLU B 1 73 ? 9.172 -1.753 -10.516 1 98.25 73 GLU B O 1
ATOM 1386 N N . ALA B 1 74 ? 11.344 -2.334 -10 1 97.56 74 ALA B N 1
ATOM 1387 C CA . ALA B 1 74 ? 11.312 -1.639 -8.711 1 97.56 74 ALA B CA 1
ATOM 1388 C C . ALA B 1 74 ? 10.773 -0.219 -8.875 1 97.56 74 ALA B C 1
ATOM 1390 O O . ALA B 1 74 ? 11.141 0.486 -9.82 1 97.56 74 ALA B O 1
ATOM 1391 N N . GLY B 1 75 ? 9.93 0.141 -7.977 1 95.56 75 GLY B N 1
ATOM 1392 C CA . GLY B 1 75 ? 9.32 1.459 -8.023 1 95.56 75 GLY B CA 1
ATOM 1393 C C . GLY B 1 75 ? 8.039 1.491 -8.828 1 95.56 75 GLY B C 1
ATOM 1394 O O . GLY B 1 75 ? 7.289 2.471 -8.773 1 95.56 75 GLY B O 1
ATOM 1395 N N . GLY B 1 76 ? 7.754 0.384 -9.57 1 96.19 76 GLY B N 1
ATOM 1396 C CA . GLY B 1 76 ? 6.539 0.288 -10.359 1 96.19 76 GLY B CA 1
ATOM 1397 C C . GLY B 1 76 ? 5.363 -0.273 -9.586 1 96.19 76 GLY B C 1
ATOM 1398 O O . GLY B 1 76 ? 5.531 -0.792 -8.484 1 96.19 76 GLY B O 1
ATOM 1399 N N . THR B 1 77 ? 4.191 -0.044 -10.156 1 98 77 THR B N 1
ATOM 1400 C CA . THR B 1 77 ? 2.959 -0.548 -9.555 1 98 77 THR B CA 1
ATOM 1401 C C . THR B 1 77 ? 2.109 -1.272 -10.602 1 98 77 THR B C 1
ATOM 1403 O O . THR B 1 77 ? 2.23 -1.01 -11.797 1 98 77 THR B O 1
ATOM 1406 N N . ILE B 1 78 ? 1.334 -2.213 -10.164 1 98.06 78 ILE B N 1
ATOM 1407 C CA . ILE B 1 78 ? 0.356 -2.891 -11.008 1 98.06 78 ILE B CA 1
ATOM 1408 C C . ILE B 1 78 ? -0.861 -3.283 -10.172 1 98.06 78 ILE B C 1
ATOM 1410 O O . ILE B 1 78 ? -0.747 -3.516 -8.969 1 98.06 78 ILE B O 1
ATOM 1414 N N . VAL B 1 79 ? -2.021 -3.283 -10.812 1 98.56 79 VAL B N 1
ATOM 1415 C CA . VAL B 1 79 ? -3.24 -3.748 -10.156 1 98.56 79 VAL B CA 1
ATOM 1416 C C . VAL B 1 79 ? -3.604 -5.141 -10.672 1 98.56 79 VAL B C 1
ATOM 1418 O O . VAL B 1 79 ? -3.621 -5.375 -11.883 1 98.56 79 VAL B O 1
ATOM 1421 N N . HIS B 1 80 ? -3.764 -6.086 -9.789 1 97.81 80 HIS B N 1
ATOM 1422 C CA . HIS B 1 80 ? -4.52 -7.301 -10.07 1 97.81 80 HIS B CA 1
ATOM 1423 C C . HIS B 1 80 ? -5.996 -7.121 -9.727 1 97.81 80 HIS B C 1
ATOM 1425 O O . HIS B 1 80 ? -6.379 -7.203 -8.555 1 97.81 80 HIS B O 1
ATOM 1431 N N . PRO B 1 81 ? -6.82 -6.91 -10.766 1 97.75 81 PRO B N 1
ATOM 1432 C CA . PRO B 1 81 ? -8.227 -6.629 -10.469 1 97.75 81 PRO B CA 1
ATOM 1433 C C . PRO B 1 81 ? -8.969 -7.844 -9.922 1 97.75 81 PRO B C 1
ATOM 1435 O O . PRO B 1 81 ? -8.664 -8.977 -10.297 1 97.75 81 PRO B O 1
ATOM 1438 N N . ARG B 1 82 ? -9.93 -7.52 -9.055 1 96.62 82 ARG B N 1
ATOM 1439 C CA . ARG B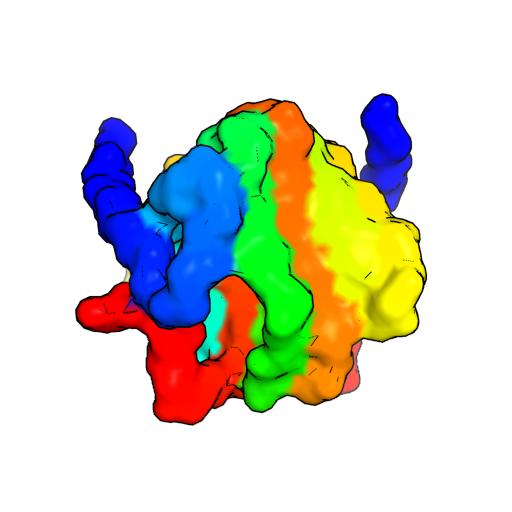 1 82 ? -10.797 -8.562 -8.516 1 96.62 82 ARG B CA 1
ATOM 1440 C C . ARG B 1 82 ? -11.328 -9.461 -9.625 1 96.62 82 ARG B C 1
ATOM 1442 O O . ARG B 1 82 ? -11.836 -8.977 -10.641 1 96.62 82 ARG B O 1
ATOM 1449 N N . GLY B 1 83 ? -11.141 -10.766 -9.414 1 96.5 83 GLY B N 1
ATOM 1450 C CA . GLY B 1 83 ? -11.727 -11.75 -10.305 1 96.5 83 GLY B CA 1
ATOM 1451 C C . GLY B 1 83 ? -10.906 -11.969 -11.57 1 96.5 83 GLY B C 1
ATOM 1452 O O . GLY B 1 83 ? -11.242 -12.828 -12.391 1 96.5 83 GLY B O 1
ATOM 1453 N N . VAL B 1 84 ? -9.875 -11.234 -11.805 1 97.44 84 VAL B N 1
ATOM 1454 C CA . VAL B 1 84 ? -9.102 -11.336 -13.039 1 97.44 84 VAL B CA 1
ATOM 1455 C C . VAL B 1 84 ? -7.918 -12.281 -12.828 1 97.44 84 VAL B C 1
ATOM 1457 O O . VAL B 1 84 ? -7.117 -12.086 -11.914 1 97.44 84 VAL B O 1
ATOM 1460 N N . PRO B 1 85 ? -7.809 -13.312 -13.641 1 97.62 85 PRO B N 1
ATOM 1461 C CA . PRO B 1 85 ? -6.684 -14.234 -13.5 1 97.62 85 PRO B CA 1
ATOM 1462 C C . PRO B 1 85 ? -5.332 -13.555 -13.672 1 97.62 85 PRO B C 1
ATOM 1464 O O . PRO B 1 85 ? -5.168 -12.711 -14.555 1 97.62 85 PRO B O 1
ATOM 1467 N N . HIS B 1 86 ? -4.375 -13.906 -12.812 1 97.31 86 HIS B N 1
ATOM 1468 C CA . HIS B 1 86 ? -3.031 -13.344 -12.883 1 97.31 86 HIS B CA 1
ATOM 1469 C C . HIS B 1 86 ? -2 -14.305 -12.297 1 97.31 86 HIS B C 1
ATOM 1471 O O . HIS B 1 86 ? -2.357 -15.266 -11.625 1 97.31 86 HIS B O 1
ATOM 1477 N N . SER B 1 87 ? -0.734 -14.102 -12.609 1 96.56 87 SER B N 1
ATOM 1478 C CA . SER B 1 87 ? 0.414 -14.805 -12.039 1 96.56 87 SER B CA 1
ATOM 1479 C C . SER B 1 87 ? 1.572 -13.844 -11.781 1 96.56 87 SER B C 1
ATOM 1481 O O . SER B 1 87 ? 1.644 -12.766 -12.383 1 96.56 87 SER B O 1
ATOM 1483 N N . VAL B 1 88 ? 2.426 -14.195 -10.875 1 97.44 88 VAL B N 1
ATOM 1484 C CA . VAL B 1 88 ? 3.609 -13.414 -10.547 1 97.44 88 VAL B CA 1
ATOM 1485 C C . VAL B 1 88 ? 4.828 -14.328 -10.445 1 97.44 88 VAL B C 1
ATOM 1487 O O . VAL B 1 88 ? 4.766 -15.391 -9.82 1 97.44 88 VAL B O 1
ATOM 1490 N N . GLU B 1 89 ? 5.871 -13.953 -11.031 1 98.31 89 GLU B N 1
ATOM 1491 C CA . GLU B 1 89 ? 7.156 -14.633 -1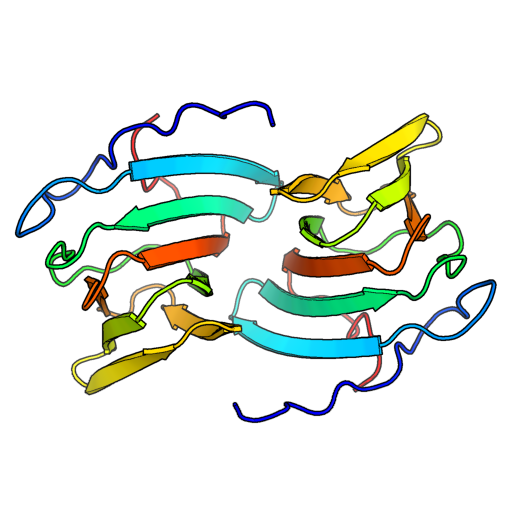0.938 1 98.31 89 GLU B CA 1
ATOM 1492 C C . GLU B 1 89 ? 8.289 -13.648 -10.656 1 98.31 89 GLU B C 1
ATOM 1494 O O . GLU B 1 89 ? 8.383 -12.602 -11.297 1 98.31 89 GLU B O 1
ATOM 1499 N N . ALA B 1 90 ? 9.164 -14.047 -9.711 1 98.69 90 ALA B N 1
ATOM 1500 C CA . ALA B 1 90 ? 10.352 -13.242 -9.438 1 98.69 90 ALA B CA 1
ATOM 1501 C C . ALA B 1 90 ? 11.5 -13.633 -10.367 1 98.69 90 ALA B C 1
ATOM 1503 O O . ALA B 1 90 ? 12.039 -14.734 -10.258 1 98.69 90 ALA B O 1
ATOM 1504 N N . ILE B 1 91 ? 11.883 -12.703 -11.211 1 98.69 91 ILE B N 1
ATOM 1505 C CA . ILE B 1 91 ? 13.023 -12.938 -12.086 1 98.69 91 ILE B CA 1
ATOM 1506 C C . ILE B 1 91 ? 14.32 -12.922 -11.273 1 98.69 91 ILE B C 1
ATOM 1508 O O . ILE B 1 91 ? 15.234 -13.703 -11.531 1 98.69 91 ILE B O 1
ATOM 1512 N N . VAL B 1 92 ? 14.484 -12.039 -10.344 1 98.75 92 VAL B N 1
ATOM 1513 C CA . VAL B 1 92 ? 15.492 -11.961 -9.289 1 98.75 92 VAL B CA 1
ATOM 1514 C C . VAL B 1 92 ? 14.805 -11.867 -7.926 1 98.75 92 VAL B C 1
ATOM 1516 O O . VAL B 1 92 ? 13.586 -11.703 -7.848 1 98.75 92 VAL B O 1
ATOM 1519 N N . ASP B 1 93 ? 15.586 -12.047 -6.848 1 98.62 93 ASP B N 1
ATOM 1520 C CA . ASP B 1 93 ? 14.984 -11.82 -5.539 1 98.62 93 ASP B CA 1
ATOM 1521 C C . ASP B 1 93 ? 14.164 -10.531 -5.531 1 98.62 93 ASP B C 1
ATOM 1523 O O . ASP B 1 93 ? 14.68 -9.461 -5.863 1 98.62 93 ASP B O 1
ATOM 1527 N N . SER B 1 94 ? 12.875 -10.664 -5.199 1 98.38 94 SER B N 1
ATOM 1528 C CA . SER B 1 94 ? 11.977 -9.523 -5.309 1 98.38 94 SER B CA 1
ATOM 1529 C C . SER B 1 94 ? 11.156 -9.336 -4.035 1 98.38 94 SER B C 1
ATOM 1531 O O . SER B 1 94 ? 10.719 -10.32 -3.43 1 98.38 94 SER B O 1
ATOM 1533 N N . ARG B 1 95 ? 10.984 -8.07 -3.664 1 98.31 95 ARG B N 1
ATOM 1534 C CA . ARG B 1 95 ? 10.188 -7.664 -2.508 1 98.31 95 ARG B CA 1
ATOM 1535 C C . ARG B 1 95 ? 9.172 -6.598 -2.891 1 98.31 95 ARG B C 1
ATOM 1537 O O . ARG B 1 95 ? 9.492 -5.66 -3.627 1 98.31 95 ARG B O 1
ATOM 1544 N N . TRP B 1 96 ? 7.934 -6.801 -2.408 1 97.88 96 TRP B N 1
ATOM 1545 C CA . TRP B 1 96 ? 6.941 -5.789 -2.75 1 97.88 96 TRP B CA 1
ATOM 1546 C C . TRP B 1 96 ? 5.922 -5.625 -1.628 1 97.88 96 TRP B C 1
ATOM 1548 O O . TRP B 1 96 ? 5.844 -6.461 -0.725 1 97.88 96 TRP B O 1
ATOM 1558 N N . ILE B 1 97 ? 5.285 -4.496 -1.621 1 98.25 97 ILE B N 1
ATOM 1559 C CA . ILE B 1 97 ? 4.113 -4.234 -0.794 1 98.25 97 ILE B CA 1
ATOM 1560 C C . ILE B 1 97 ? 2.842 -4.5 -1.601 1 98.25 97 ILE B C 1
ATOM 1562 O O . ILE B 1 97 ? 2.752 -4.121 -2.771 1 98.25 97 ILE B O 1
ATOM 1566 N N . GLU B 1 98 ? 1.915 -5.102 -0.986 1 97.56 98 GLU B N 1
ATOM 1567 C CA . GLU B 1 98 ? 0.648 -5.395 -1.648 1 97.56 98 GLU B CA 1
ATOM 1568 C C . GLU B 1 98 ? -0.537 -4.977 -0.783 1 97.56 98 GLU B C 1
ATOM 1570 O O . GLU B 1 98 ? -0.612 -5.34 0.393 1 97.56 98 GLU B O 1
ATOM 1575 N N . PHE B 1 99 ? -1.386 -4.195 -1.39 1 97.44 99 PHE B N 1
ATOM 1576 C CA . PHE B 1 99 ? -2.607 -3.748 -0.73 1 97.44 99 PHE B CA 1
ATOM 1577 C C . PHE B 1 99 ? -3.824 -4.461 -1.305 1 97.44 99 PHE B C 1
ATOM 1579 O O . PHE B 1 99 ? -3.992 -4.535 -2.523 1 97.44 99 PHE B O 1
ATOM 1586 N N . LYS B 1 100 ? -4.66 -4.98 -0.446 1 96.81 100 LYS B N 1
ATOM 1587 C CA . LYS B 1 100 ? -5.824 -5.746 -0.875 1 96.81 100 LYS B CA 1
ATOM 1588 C C . LYS B 1 100 ? -7.121 -5.094 -0.394 1 96.81 100 LYS B C 1
ATOM 1590 O O . LYS B 1 100 ? -7.219 -4.68 0.763 1 96.81 100 LYS B O 1
ATOM 1595 N N . THR B 1 101 ? -8.07 -4.98 -1.236 1 96.62 101 THR B N 1
ATOM 1596 C CA . THR B 1 101 ? -9.375 -4.41 -0.912 1 96.62 101 THR B CA 1
ATOM 1597 C C . THR B 1 101 ? -10.461 -5.004 -1.801 1 96.62 101 THR B C 1
ATOM 1599 O O . THR B 1 101 ? -10.242 -5.246 -2.988 1 96.62 101 THR B O 1
ATOM 1602 N N . PRO B 1 102 ? -11.742 -5.328 -1.346 1 95.5 102 PRO B N 1
ATOM 1603 C CA . PRO B 1 102 ? -12.062 -5.332 0.084 1 95.5 102 PRO B CA 1
ATOM 1604 C C . PRO B 1 102 ? -11.305 -6.414 0.853 1 95.5 102 PRO B C 1
ATOM 1606 O O . PRO B 1 102 ? -10.414 -7.062 0.297 1 95.5 102 PRO B O 1
ATOM 1609 N N . LEU B 1 103 ? -11.438 -6.395 2.182 1 93.75 103 LEU B N 1
ATOM 1610 C CA . LEU B 1 103 ? -10.836 -7.465 2.973 1 93.75 103 LEU B CA 1
ATOM 1611 C C . LEU B 1 103 ? -11.18 -8.828 2.387 1 93.75 103 LEU B C 1
ATOM 1613 O O . LEU B 1 103 ? -12.344 -9.133 2.131 1 93.75 103 LEU B O 1
ATOM 1617 N N . PRO B 1 104 ? -10.117 -9.594 2.146 1 90.12 104 PRO B N 1
ATOM 1618 C CA . PRO B 1 104 ? -10.391 -10.93 1.613 1 90.12 104 PRO B CA 1
ATOM 1619 C C . PRO B 1 104 ? -11.273 -11.766 2.537 1 90.12 104 PRO B C 1
ATOM 1621 O O . PRO B 1 104 ? -11.164 -11.664 3.762 1 90.12 104 PRO B O 1
ATOM 1624 N N . LEU B 1 105 ? -12.141 -12.523 1.939 1 85.25 105 LEU B N 1
ATOM 1625 C CA . LEU B 1 105 ? -12.977 -13.414 2.729 1 85.25 105 LEU B CA 1
ATOM 1626 C C . LEU B 1 105 ? -12.125 -14.422 3.494 1 85.25 105 LEU B C 1
ATOM 1628 O O . LEU B 1 105 ? -12.508 -14.859 4.586 1 85.25 105 LEU B O 1
ATOM 1632 N N . ARG B 1 106 ? -11.109 -14.906 2.877 1 74.75 106 ARG B N 1
ATOM 1633 C CA . ARG B 1 106 ? -10.086 -15.734 3.512 1 74.75 106 ARG B CA 1
ATOM 1634 C C . ARG B 1 106 ? -8.719 -15.055 3.457 1 74.75 106 ARG B C 1
ATOM 1636 O O . ARG B 1 106 ? -8.391 -14.391 2.475 1 74.75 106 ARG B O 1
ATOM 1643 N N . PRO B 1 107 ? -8.055 -15.094 4.648 1 65.94 107 PRO B N 1
ATOM 1644 C CA . PRO B 1 107 ? -6.723 -14.508 4.473 1 65.94 107 PRO B CA 1
ATOM 1645 C C . PRO B 1 107 ? -5.961 -15.125 3.297 1 65.94 107 PRO B C 1
ATOM 1647 O O . PRO B 1 107 ? -5.914 -16.344 3.158 1 65.94 107 PRO B O 1
ATOM 1650 N N . PRO B 1 108 ? -5.68 -14.18 2.35 1 58.84 108 PRO B N 1
ATOM 1651 C CA . PRO B 1 108 ? -5.09 -14.758 1.14 1 58.84 108 PRO B CA 1
ATOM 1652 C C . PRO B 1 108 ? -3.787 -15.5 1.415 1 58.84 108 PRO B C 1
ATOM 1654 O O . PRO B 1 108 ? -3.414 -16.406 0.659 1 58.84 108 PRO B O 1
ATOM 1657 N N . ILE B 1 109 ? -2.883 -15.023 2.307 1 61.66 109 ILE B N 1
ATOM 1658 C CA . ILE B 1 109 ? -1.626 -15.688 2.631 1 61.66 109 ILE B CA 1
ATOM 1659 C C . ILE B 1 109 ? -1.646 -16.156 4.086 1 61.66 109 ILE B C 1
ATOM 1661 O O . ILE B 1 109 ? -1.84 -15.352 4.996 1 61.66 109 ILE B O 1
ATOM 1665 N N . GLY B 1 110 ? -1.741 -17.375 4.422 1 53.97 110 GLY B N 1
ATOM 1666 C CA . GLY B 1 110 ? -2.006 -18.203 5.582 1 53.97 110 GLY B CA 1
ATOM 1667 C C . GLY B 1 110 ? -1.62 -17.547 6.895 1 53.97 110 GLY B C 1
ATOM 1668 O O . GLY B 1 110 ? -0.757 -16.672 6.922 1 53.97 110 GLY B O 1
ATOM 1669 N N . GLY B 1 111 ? -2.602 -17.109 7.863 1 44 111 GLY B N 1
ATOM 1670 C CA . GLY B 1 111 ? -2.564 -16.969 9.305 1 44 111 GLY B CA 1
ATOM 1671 C C . GLY B 1 111 ? -2.021 -18.188 10.023 1 44 111 GLY B C 1
ATOM 1672 O O . GLY B 1 111 ? -1.952 -19.266 9.438 1 44 111 GLY B O 1
#

Radius of gyration: 17.09 Å; Cα contacts (8 Å, |Δi|>4): 623; chains: 2; bounding box: 31×48×42 Å

Solvent-accessible surface area (backbone atoms only — not comparable to full-atom values): 11350 Å² total; per-residue (Å²): 122,85,73,69,77,61,41,68,57,35,71,78,72,49,40,78,52,73,38,31,28,36,85,58,50,77,56,92,40,20,36,33,33,39,38,37,28,43,50,58,19,23,48,60,76,44,64,44,92,23,30,33,44,37,38,30,68,38,44,32,38,36,36,33,49,71,86,37,79,47,72,45,45,52,77,33,60,50,73,47,51,53,64,40,43,30,30,45,28,17,72,35,56,23,34,29,40,38,38,32,19,46,58,57,94,53,76,74,55,59,128,122,84,73,69,78,62,41,68,59,36,69,79,72,48,40,77,52,74,37,30,28,34,84,61,49,75,56,91,40,19,36,34,34,38,39,37,28,44,51,58,18,24,47,60,77,43,63,43,91,23,29,34,45,37,38,29,68,37,44,33,37,35,37,33,49,72,84,38,80,46,72,47,46,51,78,34,60,52,73,46,50,53,64,40,42,31,32,46,30,17,73,34,58,23,33,30,39,37,37,33,18,46,58,56,93,54,74,75,54,55,129

Organism: Amycolatopsis orientalis (NCBI:txid31958)

Sequence (222 aa):
MSWTQMSTVEGLPLIGGQGRYRALARAEGGLAYEIFYPAGVASAVHSHDHDSIVYLLSGSLRGTLDGREVALEAGGTIVHPRGVPHSVEAIVDSRWIEFKTPLPLRPPIGGMSWTQMSTVEGLPLIGGQGRYRALARAEGGLAYEIFYPAGVASAVHSHDHDSIVYLLSGSLRGTLDGREVALEAGGTIVHPRGVPHSVEAIVDSRWIEFKTPLPLRPPIGG